Protein AF-A0A1X3ITG4-F1 (afdb_monomer_lite)

Structure (mmCIF, N/CA/C/O backbone):
data_AF-A0A1X3ITG4-F1
#
_entry.id   AF-A0A1X3ITG4-F1
#
loop_
_atom_site.group_PDB
_atom_site.id
_atom_site.type_symbol
_atom_site.label_atom_id
_atom_site.label_alt_id
_atom_site.label_comp_id
_atom_site.label_asym_id
_atom_site.label_entity_id
_atom_site.label_seq_id
_atom_site.pdbx_PDB_ins_code
_atom_site.Cartn_x
_atom_site.Cartn_y
_atom_site.Cartn_z
_atom_site.occupancy
_atom_site.B_iso_or_equiv
_atom_site.auth_seq_id
_atom_site.auth_comp_id
_atom_site.auth_asym_id
_atom_site.auth_atom_id
_atom_site.pdbx_PDB_model_num
ATOM 1 N N . MET A 1 1 ? -28.174 5.969 24.736 1.00 45.25 1 MET A N 1
ATOM 2 C CA . MET A 1 1 ? -26.874 5.408 24.277 1.00 45.25 1 MET A CA 1
ATOM 3 C C . MET A 1 1 ? -26.099 6.366 23.358 1.00 45.25 1 MET A C 1
ATOM 5 O O . MET A 1 1 ? -24.888 6.224 23.268 1.00 45.25 1 MET A O 1
ATOM 9 N N . VAL A 1 2 ? -26.760 7.344 22.716 1.00 41.22 2 VAL A N 1
ATOM 10 C CA . VAL A 1 2 ? -26.141 8.328 21.800 1.00 41.22 2 VAL A CA 1
ATOM 11 C C . VAL A 1 2 ? -25.331 9.414 22.539 1.00 41.22 2 VAL A C 1
ATOM 13 O O . VAL A 1 2 ? -24.254 9.774 22.076 1.00 41.22 2 VAL A O 1
ATOM 16 N N . ASP A 1 3 ? -25.751 9.839 23.736 1.00 41.50 3 ASP A N 1
ATOM 17 C CA . ASP A 1 3 ? -25.097 10.956 24.452 1.00 41.50 3 ASP A CA 1
ATOM 18 C C . ASP A 1 3 ? -23.749 10.608 25.103 1.00 41.50 3 ASP A C 1
ATOM 20 O O . ASP A 1 3 ? -22.884 11.465 25.289 1.00 41.50 3 ASP A O 1
ATOM 24 N N . HIS A 1 4 ? -23.513 9.334 25.427 1.00 44.25 4 HIS A N 1
ATOM 25 C CA . HIS A 1 4 ? -22.310 8.941 26.167 1.00 44.25 4 HIS A CA 1
ATOM 26 C C . HIS A 1 4 ? -21.025 8.935 25.327 1.00 44.25 4 HIS A C 1
ATOM 28 O O . HIS A 1 4 ? -19.934 8.984 25.898 1.00 44.25 4 HIS A O 1
ATOM 34 N N . PHE A 1 5 ? -21.134 8.864 23.997 1.00 47.09 5 PHE A N 1
A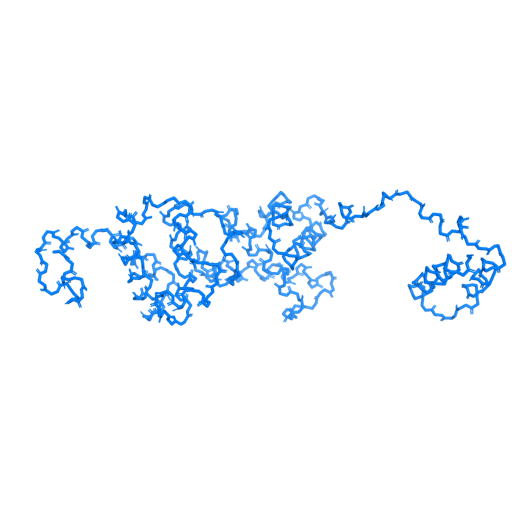TOM 35 C CA . PHE A 1 5 ? -19.969 8.929 23.111 1.00 47.09 5 PHE A CA 1
ATOM 36 C C . PHE A 1 5 ? -19.446 10.361 22.963 1.00 47.09 5 PHE A C 1
ATOM 38 O O . PHE A 1 5 ? -18.233 10.554 22.928 1.00 47.09 5 PHE A O 1
ATOM 45 N N . GLN A 1 6 ? -20.331 11.365 22.984 1.00 44.22 6 GLN A N 1
ATOM 46 C CA . GLN A 1 6 ? -19.915 12.772 22.971 1.00 44.22 6 GLN A CA 1
ATOM 47 C C . GLN A 1 6 ? -19.236 13.203 24.280 1.00 44.22 6 GLN A C 1
ATOM 49 O O . GLN A 1 6 ? -18.370 14.070 24.268 1.00 44.22 6 GLN A O 1
ATOM 54 N N . GLN A 1 7 ? -19.554 12.549 25.402 1.00 47.97 7 GLN A N 1
ATOM 55 C CA . GLN A 1 7 ? -18.947 12.827 26.712 1.00 47.97 7 GLN A CA 1
ATOM 56 C C . GLN A 1 7 ? -17.659 12.028 27.004 1.00 47.97 7 GLN A C 1
ATOM 58 O O . GLN A 1 7 ? -17.185 12.003 28.143 1.00 47.97 7 GLN A O 1
ATOM 63 N N . GLY A 1 8 ? -17.077 11.353 26.006 1.00 52.59 8 GLY A N 1
ATOM 64 C CA . GLY A 1 8 ? -15.780 10.682 26.157 1.00 52.59 8 GLY A CA 1
ATOM 65 C C . GLY A 1 8 ? -15.775 9.502 27.138 1.00 52.59 8 GLY A C 1
ATOM 66 O O . GLY A 1 8 ? -14.747 9.218 27.747 1.00 52.59 8 GLY A O 1
ATOM 67 N N . GLY A 1 9 ? -16.909 8.818 27.326 1.00 56.12 9 GLY A N 1
ATOM 68 C CA . GLY A 1 9 ? -16.957 7.553 28.069 1.00 56.12 9 GLY A CA 1
ATOM 69 C C . GLY A 1 9 ? -16.850 7.647 29.597 1.00 56.12 9 GLY A C 1
ATOM 70 O O . GLY A 1 9 ? -16.779 6.607 30.252 1.00 56.12 9 GLY A O 1
ATOM 71 N N . LYS A 1 10 ? -16.893 8.851 30.190 1.00 56.84 10 LYS A N 1
ATOM 72 C CA . LYS A 1 10 ? -16.763 9.044 31.652 1.00 56.84 10 LYS A CA 1
ATOM 73 C C . LYS A 1 10 ? -17.810 8.297 32.500 1.00 56.84 10 LYS A C 1
ATOM 75 O O . LYS A 1 10 ? -17.535 8.024 33.659 1.00 56.84 10 LYS A O 1
ATOM 80 N N . ASN A 1 11 ? -18.951 7.909 31.920 1.00 62.12 11 ASN A N 1
ATOM 81 C CA . ASN A 1 11 ? -20.076 7.277 32.631 1.00 62.12 11 ASN A CA 1
ATOM 82 C C . ASN A 1 11 ? -20.403 5.847 32.154 1.00 62.12 11 ASN A C 1
ATOM 84 O O . ASN A 1 11 ? -21.533 5.387 32.301 1.00 62.12 11 ASN A O 1
ATOM 88 N N . TRP A 1 12 ? -19.467 5.141 31.514 1.00 69.94 12 TRP A N 1
ATOM 89 C CA . TRP A 1 12 ? -19.727 3.767 31.063 1.00 69.94 12 TRP A CA 1
ATOM 90 C C . TRP A 1 12 ? -19.589 2.758 32.201 1.00 69.94 12 TRP A C 1
ATOM 92 O O . TRP A 1 12 ? -18.675 2.868 33.015 1.00 69.94 12 TRP A O 1
ATOM 102 N N . SER A 1 13 ? -20.456 1.740 32.222 1.00 76.94 13 SER A N 1
ATOM 103 C CA . SER A 1 13 ? -20.328 0.652 33.193 1.00 76.94 13 SER A CA 1
ATOM 104 C C . SER A 1 13 ? -19.007 -0.115 32.992 1.00 76.94 13 SER A C 1
ATOM 106 O O . SER A 1 13 ? -18.514 -0.201 31.857 1.00 76.94 13 SER A O 1
ATOM 108 N N . PRO A 1 14 ? -18.438 -0.715 34.055 1.00 76.62 14 PRO A N 1
ATOM 109 C CA . PRO A 1 14 ? -17.176 -1.455 33.970 1.00 76.62 14 PRO A CA 1
ATOM 110 C C . PRO A 1 14 ? -17.179 -2.560 32.903 1.00 76.62 14 PRO A C 1
ATOM 112 O O . PRO A 1 14 ? -16.188 -2.752 32.198 1.00 76.62 14 PRO A O 1
ATOM 115 N N . ASP A 1 15 ? -18.310 -3.242 32.707 1.00 77.56 15 ASP A N 1
ATOM 116 C CA . ASP A 1 15 ? -18.449 -4.284 31.684 1.00 77.56 15 ASP A CA 1
ATOM 117 C C . ASP A 1 15 ? -18.395 -3.735 30.257 1.00 77.56 15 ASP A C 1
ATOM 119 O O . ASP A 1 15 ? -17.772 -4.340 29.379 1.00 77.56 15 ASP A O 1
ATOM 123 N N . ILE A 1 16 ? -19.010 -2.574 30.013 1.00 77.69 16 ILE A N 1
ATOM 124 C CA . ILE A 1 16 ? -18.943 -1.898 28.712 1.00 77.69 16 ILE A CA 1
ATOM 125 C C . ILE A 1 16 ? -17.510 -1.421 28.461 1.00 77.69 16 ILE A C 1
ATOM 127 O O . ILE A 1 16 ? -16.980 -1.633 27.369 1.00 77.69 16 ILE A O 1
ATOM 131 N N . GLN A 1 17 ? -16.843 -0.859 29.473 1.00 75.00 17 GLN A N 1
ATOM 132 C CA . GLN A 1 17 ? -15.437 -0.460 29.374 1.00 75.00 17 GLN A CA 1
ATOM 133 C C . GLN A 1 17 ? -14.519 -1.654 29.085 1.00 75.00 17 GLN A C 1
ATOM 135 O O . GLN A 1 17 ? -13.644 -1.557 28.222 1.00 75.00 17 GLN A O 1
ATOM 140 N N . LYS A 1 18 ? -14.736 -2.802 29.737 1.00 78.94 18 LYS A N 1
ATOM 141 C CA . LYS A 1 18 ? -13.963 -4.033 29.513 1.00 78.94 18 LYS A CA 1
ATOM 142 C C . LYS A 1 18 ? -14.181 -4.596 28.107 1.00 78.94 18 LYS A C 1
ATOM 144 O O . LYS A 1 18 ? -13.214 -4.932 27.421 1.00 78.94 18 LYS A O 1
ATOM 149 N N . ARG A 1 19 ? -15.435 -4.664 27.643 1.00 81.31 19 ARG A N 1
ATOM 150 C CA . ARG A 1 19 ? -15.775 -5.126 26.284 1.00 81.31 19 ARG A CA 1
ATOM 151 C C . ARG A 1 19 ? -15.208 -4.200 25.211 1.00 81.31 19 ARG A C 1
ATOM 153 O O . ARG A 1 19 ? -14.612 -4.701 24.258 1.00 81.31 19 ARG A O 1
ATOM 160 N N . LEU A 1 20 ? -15.327 -2.881 25.389 1.00 79.50 20 LEU A N 1
ATOM 161 C CA . LEU A 1 20 ? -14.715 -1.905 24.486 1.00 79.50 20 LEU A CA 1
ATOM 162 C C . LEU A 1 20 ? -13.191 -2.054 24.486 1.00 79.50 20 LEU A C 1
ATOM 164 O O . LEU A 1 20 ? -12.578 -2.078 23.426 1.00 79.50 20 LEU A O 1
ATOM 168 N N . SER A 1 21 ? -12.571 -2.200 25.656 1.00 82.75 21 SER A N 1
ATOM 169 C CA . SER A 1 21 ? -11.117 -2.345 25.755 1.00 82.75 21 SER A CA 1
ATOM 170 C C . SER A 1 21 ? -10.618 -3.559 24.977 1.00 82.75 21 SER A C 1
ATOM 172 O O . SER A 1 21 ? -9.669 -3.428 24.212 1.00 82.75 21 SER A O 1
ATOM 174 N N . ARG A 1 22 ? -11.301 -4.708 25.085 1.00 86.38 22 ARG A N 1
ATOM 175 C CA . ARG A 1 22 ? -10.963 -5.912 24.310 1.00 86.38 22 ARG A CA 1
ATOM 176 C C . ARG A 1 22 ? -11.130 -5.709 22.800 1.00 86.38 22 ARG A C 1
ATOM 178 O O . ARG A 1 22 ? -10.326 -6.212 22.030 1.00 86.38 22 ARG A O 1
ATOM 185 N N . LEU A 1 23 ? -12.160 -4.973 22.387 1.00 89.31 23 LEU A N 1
ATOM 186 C CA . LEU A 1 23 ? -12.426 -4.631 20.986 1.00 89.31 23 LEU A CA 1
ATOM 187 C C . LEU A 1 23 ? -11.339 -3.706 20.401 1.00 89.31 23 LEU A C 1
ATOM 189 O O . LEU A 1 23 ? -10.923 -3.895 19.260 1.00 89.31 23 LEU A O 1
ATOM 193 N N . LEU A 1 24 ? -10.859 -2.731 21.176 1.00 93.25 24 LEU A N 1
ATOM 194 C CA . LEU A 1 24 ? -9.871 -1.746 20.719 1.00 93.25 24 LEU A CA 1
ATOM 195 C C . LEU A 1 24 ? -8.417 -2.198 20.878 1.00 93.25 24 LEU A C 1
ATOM 197 O O . LEU A 1 24 ? -7.538 -1.596 20.264 1.00 93.25 24 LEU A O 1
ATOM 201 N N . LEU A 1 25 ? -8.149 -3.223 21.690 1.00 94.69 25 LEU A N 1
ATOM 202 C CA . LEU A 1 25 ? -6.791 -3.693 21.966 1.00 94.69 25 LEU A CA 1
ATOM 203 C C . LEU A 1 25 ? -6.006 -4.040 20.685 1.00 94.69 25 LEU A C 1
ATOM 205 O O . LEU A 1 25 ? -4.918 -3.492 20.530 1.00 94.69 25 LEU A O 1
ATOM 209 N N . PRO A 1 26 ? -6.552 -4.792 19.703 1.00 96.69 26 PRO A N 1
ATOM 210 C CA . PRO A 1 26 ? -5.807 -5.087 18.477 1.00 96.69 26 PRO A CA 1
ATOM 211 C C . PRO A 1 26 ? -5.440 -3.831 17.675 1.00 96.69 26 PRO A C 1
ATOM 213 O O . PRO A 1 26 ? -4.340 -3.748 17.130 1.00 96.69 26 PRO A O 1
ATOM 216 N N . LEU A 1 27 ? -6.315 -2.816 17.643 1.00 97.00 27 LEU A N 1
ATOM 217 C CA . LEU A 1 27 ? -6.019 -1.538 16.984 1.00 97.00 27 LEU A CA 1
ATOM 218 C C . LEU A 1 27 ? -4.853 -0.825 17.679 1.00 97.00 27 LEU A C 1
ATOM 220 O O . LEU A 1 27 ? -3.925 -0.356 17.022 1.00 97.00 27 LEU A O 1
ATOM 224 N N . ARG A 1 28 ? -4.893 -0.766 19.015 1.00 97.00 28 ARG A N 1
ATOM 225 C CA . ARG A 1 28 ? -3.876 -0.109 19.848 1.00 97.00 28 ARG A CA 1
ATOM 226 C C . ARG A 1 28 ? -2.517 -0.786 19.731 1.00 97.00 28 ARG A C 1
ATOM 228 O O . ARG A 1 28 ? -1.518 -0.095 19.527 1.00 97.00 28 ARG A O 1
ATOM 235 N N . ASP A 1 29 ? -2.483 -2.109 19.828 1.00 97.38 29 ASP A N 1
ATOM 236 C CA . ASP A 1 29 ? -1.251 -2.895 19.741 1.00 97.38 29 ASP A CA 1
ATOM 237 C C . ASP A 1 29 ? -0.619 -2.751 18.356 1.00 97.38 29 ASP A C 1
ATOM 239 O O . ASP A 1 29 ? 0.580 -2.492 18.235 1.00 97.38 29 ASP A O 1
ATOM 243 N N . THR A 1 30 ? -1.438 -2.804 17.303 1.00 97.62 30 THR A N 1
ATOM 244 C CA . THR A 1 30 ? -0.961 -2.633 15.926 1.00 97.62 30 THR A CA 1
ATOM 245 C C . THR A 1 30 ? -0.420 -1.222 15.699 1.00 97.62 30 THR A C 1
ATOM 247 O O . THR A 1 30 ? 0.686 -1.071 15.190 1.00 97.62 30 THR A O 1
ATOM 250 N N . LEU A 1 31 ? -1.126 -0.173 16.136 1.00 97.12 31 LEU A N 1
ATOM 251 C CA . LEU A 1 31 ? -0.634 1.211 16.048 1.00 97.12 31 LEU A CA 1
ATOM 252 C C . LEU A 1 31 ? 0.674 1.425 16.822 1.00 97.12 31 LEU A C 1
ATOM 254 O O . LEU A 1 31 ? 1.541 2.174 16.367 1.00 97.12 31 LEU A O 1
ATOM 258 N N . THR A 1 32 ? 0.831 0.748 17.959 1.00 97.19 32 THR A N 1
ATOM 259 C CA . THR A 1 32 ? 2.052 0.797 18.775 1.00 97.19 32 THR A CA 1
ATOM 260 C C . THR A 1 32 ? 3.212 0.118 18.051 1.00 97.19 32 THR A C 1
ATOM 262 O O . THR A 1 32 ? 4.287 0.706 17.939 1.00 97.19 32 THR A O 1
ATOM 265 N N . LYS A 1 33 ? 2.981 -1.068 17.471 1.00 96.25 33 LYS A N 1
ATOM 266 C CA . LYS A 1 33 ? 3.964 -1.793 16.651 1.00 96.25 33 LYS A CA 1
ATOM 267 C C . LYS A 1 33 ? 4.390 -1.004 15.408 1.00 96.25 33 LYS A C 1
ATOM 269 O O . LYS A 1 33 ? 5.549 -1.054 15.017 1.00 96.25 33 LYS A O 1
ATOM 274 N N . MET A 1 34 ? 3.476 -0.238 14.812 1.00 96.19 34 MET A N 1
ATOM 275 C CA . MET A 1 34 ? 3.770 0.660 13.686 1.00 96.19 34 MET A CA 1
ATOM 276 C C . MET A 1 34 ? 4.468 1.967 14.106 1.00 96.19 34 MET A C 1
ATOM 278 O O . MET A 1 34 ? 4.722 2.817 13.250 1.00 96.19 34 MET A O 1
ATOM 282 N N . HIS A 1 35 ? 4.743 2.162 15.402 1.00 94.81 35 HIS A N 1
ATOM 283 C CA . HIS A 1 35 ? 5.305 3.390 15.973 1.00 94.81 35 HIS A CA 1
ATOM 284 C C . HIS A 1 35 ? 4.506 4.651 15.598 1.00 94.81 35 HIS A C 1
ATOM 286 O O . HIS A 1 35 ? 5.069 5.695 15.255 1.00 94.81 35 HIS A O 1
ATOM 292 N N . ALA A 1 36 ? 3.171 4.561 15.641 1.00 94.50 36 ALA A N 1
ATOM 293 C CA . ALA A 1 36 ? 2.307 5.686 15.316 1.00 94.50 36 ALA A CA 1
ATOM 294 C C . ALA A 1 36 ? 2.505 6.857 16.290 1.00 94.50 36 ALA A C 1
ATOM 296 O O . ALA A 1 36 ? 2.462 6.695 17.509 1.00 94.50 36 ALA A O 1
ATOM 297 N N . ALA A 1 37 ? 2.670 8.068 15.749 1.00 93.19 37 ALA A N 1
ATOM 298 C CA . ALA A 1 37 ? 2.687 9.281 16.560 1.00 93.19 37 ALA A CA 1
ATOM 299 C C . ALA A 1 37 ? 1.331 9.493 17.259 1.00 93.19 37 ALA A C 1
ATOM 301 O O . ALA A 1 37 ? 0.288 9.071 16.760 1.00 93.19 37 ALA A O 1
ATOM 302 N N . LYS A 1 38 ? 1.330 10.212 18.388 1.00 91.50 38 LYS A N 1
ATOM 303 C CA . LYS A 1 38 ? 0.142 10.378 19.248 1.00 91.50 38 LYS A CA 1
ATOM 304 C C . LYS A 1 38 ? -1.100 10.887 18.503 1.00 91.50 38 LYS A C 1
ATOM 306 O O . LYS A 1 38 ? -2.193 10.380 18.733 1.00 91.50 38 LYS A O 1
ATOM 311 N N . ALA A 1 39 ? -0.938 11.869 17.613 1.00 91.44 39 ALA A N 1
ATOM 312 C CA . ALA A 1 39 ? -2.050 12.424 16.838 1.00 91.44 39 ALA A CA 1
ATOM 313 C C . ALA A 1 39 ? -2.699 11.378 15.900 1.00 91.44 39 ALA A C 1
ATOM 315 O O . ALA A 1 39 ? -3.864 11.054 16.125 1.00 91.44 39 ALA A O 1
ATOM 316 N N . PRO A 1 40 ? -1.987 10.774 14.923 1.00 92.50 40 PRO A N 1
ATOM 317 C CA . PRO A 1 40 ? -2.580 9.749 14.063 1.00 92.50 40 PRO A CA 1
ATOM 318 C C . PRO A 1 40 ? -2.991 8.476 14.817 1.00 92.50 40 PRO A C 1
ATOM 320 O O . PRO A 1 40 ? -3.942 7.827 14.394 1.00 92.50 40 PRO A O 1
ATOM 323 N N . TYR A 1 41 ? -2.338 8.131 15.934 1.00 93.81 41 TYR A N 1
ATOM 324 C CA . TYR A 1 41 ? -2.765 7.034 16.812 1.00 93.81 41 TYR A CA 1
ATOM 325 C C . TYR A 1 41 ? -4.191 7.261 17.327 1.00 93.81 41 TYR A C 1
ATOM 327 O O . TYR A 1 41 ? -5.070 6.420 17.141 1.00 93.81 41 TYR A O 1
ATOM 335 N N . ASN A 1 42 ? -4.431 8.421 17.947 1.00 91.69 42 ASN A N 1
ATOM 336 C CA . ASN A 1 42 ? -5.731 8.744 18.528 1.00 91.69 42 ASN A CA 1
ATOM 337 C C . ASN A 1 42 ? -6.802 8.908 17.447 1.00 91.69 42 ASN A C 1
ATOM 339 O O . ASN A 1 42 ? -7.899 8.376 17.609 1.00 91.69 42 ASN A O 1
ATOM 343 N N . SER A 1 43 ? -6.478 9.591 16.343 1.00 92.69 43 SER A N 1
ATOM 344 C CA . SER A 1 43 ? -7.405 9.764 15.221 1.00 92.69 43 SER A CA 1
ATOM 345 C C . SER A 1 43 ? -7.793 8.426 14.594 1.00 92.69 43 SER A C 1
ATOM 347 O O . SER A 1 43 ? -8.975 8.178 14.433 1.00 92.69 43 SER A O 1
ATOM 349 N N . SER A 1 44 ? -6.854 7.502 14.357 1.00 94.75 44 SER A N 1
ATOM 350 C CA . SER A 1 44 ? -7.187 6.209 13.728 1.00 94.75 44 SER A CA 1
ATOM 351 C C . SER A 1 44 ? -8.180 5.395 14.564 1.00 94.75 44 SER A C 1
ATOM 353 O O . SER A 1 44 ? -9.105 4.794 14.025 1.00 94.75 44 SER A O 1
ATOM 355 N N . ILE A 1 45 ? -8.007 5.381 15.893 1.00 94.00 45 ILE A N 1
ATOM 356 C CA . ILE A 1 45 ? -8.944 4.703 16.802 1.00 94.00 45 ILE A CA 1
ATOM 357 C C . ILE A 1 45 ? -10.295 5.416 16.794 1.00 94.00 45 ILE A C 1
ATOM 359 O O . ILE A 1 45 ? -11.330 4.758 16.725 1.00 94.00 45 ILE A O 1
ATOM 363 N N . HIS A 1 46 ? -10.284 6.745 16.882 1.00 92.38 46 HIS A N 1
ATOM 364 C CA . HIS A 1 46 ? -11.496 7.552 16.876 1.00 92.38 46 HIS A CA 1
ATOM 365 C C . HIS A 1 46 ? -12.313 7.334 15.597 1.00 92.38 46 HIS A C 1
ATOM 367 O O . HIS A 1 46 ? -13.485 6.975 15.692 1.00 92.38 46 HIS A O 1
ATOM 373 N N . ASP A 1 47 ? -11.679 7.456 14.432 1.00 94.25 47 ASP A N 1
ATOM 374 C CA . ASP A 1 47 ? -12.304 7.343 13.113 1.00 94.25 47 ASP A CA 1
ATOM 375 C C . ASP A 1 47 ? -12.925 5.947 12.927 1.00 94.25 47 ASP A C 1
ATOM 377 O O . ASP A 1 47 ? -14.093 5.827 12.558 1.00 94.25 47 ASP A O 1
ATOM 381 N N . ILE A 1 48 ? -12.205 4.876 13.292 1.00 95.38 48 ILE A N 1
ATOM 382 C CA . ILE A 1 48 ? -12.735 3.503 13.227 1.00 95.38 48 ILE A CA 1
ATOM 383 C C . ILE A 1 48 ? -13.927 3.315 14.176 1.00 95.38 48 ILE A C 1
ATOM 385 O O . ILE A 1 48 ? -14.925 2.704 13.798 1.00 95.38 48 ILE A O 1
ATOM 389 N N . VAL A 1 49 ? -13.861 3.835 15.405 1.00 93.62 49 VAL A N 1
ATOM 390 C CA . VAL A 1 49 ? -14.956 3.708 16.384 1.00 93.62 49 VAL A CA 1
ATOM 391 C C . VAL A 1 49 ? -16.202 4.477 15.945 1.00 93.62 49 VAL A C 1
ATOM 393 O O . VAL A 1 49 ? -17.315 3.965 16.089 1.00 93.62 49 VAL A O 1
ATOM 396 N N . LEU A 1 50 ? -16.028 5.675 15.382 1.00 93.19 50 LEU A N 1
ATOM 397 C CA . LEU A 1 50 ? -17.124 6.441 14.793 1.00 93.19 50 LEU A CA 1
ATOM 398 C C . LEU A 1 50 ? -17.805 5.651 13.671 1.00 93.19 50 LEU A C 1
ATOM 400 O O . LEU A 1 50 ? -19.032 5.530 13.639 1.00 93.19 50 LEU A O 1
ATOM 404 N N . GLU A 1 51 ? -17.018 5.049 12.785 1.00 95.94 51 GLU A N 1
ATOM 405 C CA . GLU A 1 51 ? -17.542 4.261 11.671 1.00 95.94 51 GLU A CA 1
ATOM 406 C C . GLU A 1 51 ? -18.200 2.959 12.132 1.00 95.94 51 GLU A C 1
ATOM 408 O O . GLU A 1 51 ? -19.228 2.566 11.585 1.00 95.94 51 GLU A O 1
ATOM 413 N N . MET A 1 52 ? -17.720 2.338 13.212 1.00 95.12 52 MET A N 1
ATOM 414 C CA . MET A 1 52 ? -18.394 1.183 13.813 1.00 95.12 52 MET A CA 1
ATOM 415 C C . MET A 1 52 ? -19.802 1.536 14.290 1.00 95.12 52 MET A C 1
ATOM 417 O O . MET A 1 52 ? -20.737 0.746 14.134 1.00 95.12 52 MET A O 1
ATOM 421 N N . GLN A 1 53 ? -19.968 2.732 14.858 1.00 92.56 53 GLN A N 1
ATOM 422 C CA . GLN A 1 53 ? -21.275 3.227 15.270 1.00 92.56 53 GLN A CA 1
ATOM 423 C C . GLN A 1 53 ? -22.175 3.514 14.064 1.00 92.56 53 GLN A C 1
ATOM 425 O O . GLN A 1 53 ? -23.368 3.212 14.130 1.00 92.56 53 GLN A O 1
ATOM 430 N N . ARG A 1 54 ? -21.629 4.073 12.978 1.00 95.56 54 ARG A N 1
ATOM 431 C CA . ARG A 1 54 ? -22.390 4.380 11.759 1.00 95.56 54 ARG A CA 1
ATOM 432 C C . ARG A 1 54 ? -22.824 3.113 11.014 1.00 95.56 54 ARG A C 1
ATOM 434 O O . ARG A 1 54 ? -23.998 2.979 10.689 1.00 95.56 54 ARG A O 1
ATOM 441 N N . ILE A 1 55 ? -21.897 2.181 10.793 1.00 96.25 55 ILE A N 1
ATOM 442 C CA . ILE A 1 55 ? -22.102 0.929 10.042 1.00 96.25 55 ILE A CA 1
ATOM 443 C C . ILE A 1 55 ? -22.833 -0.125 10.892 1.00 96.25 55 ILE A C 1
ATOM 445 O O . ILE A 1 55 ? -23.413 -1.067 10.360 1.00 96.25 55 ILE A O 1
ATOM 449 N N . ARG A 1 56 ? -22.844 0.033 12.225 1.00 94.94 56 ARG A N 1
ATOM 450 C CA . ARG A 1 56 ? -23.418 -0.929 13.188 1.00 94.94 56 ARG A CA 1
ATOM 451 C C . ARG A 1 56 ? -22.752 -2.307 13.135 1.00 94.94 56 ARG A C 1
ATOM 453 O O . ARG A 1 56 ? -23.374 -3.320 13.442 1.00 94.94 56 ARG A O 1
ATOM 460 N N . LYS A 1 57 ? -21.462 -2.335 12.799 1.00 95.31 57 LYS A N 1
ATOM 461 C CA . LYS A 1 57 ? -20.617 -3.535 12.767 1.00 95.31 57 LYS A CA 1
ATOM 462 C C . LYS A 1 57 ? -19.273 -3.244 13.415 1.00 95.31 57 LYS A C 1
ATOM 464 O O . LYS A 1 57 ? -18.766 -2.128 13.327 1.00 95.31 57 LYS A O 1
ATOM 469 N N . THR A 1 58 ? -18.676 -4.256 14.031 1.00 94.75 58 THR A N 1
ATOM 470 C CA . THR A 1 58 ? -17.272 -4.215 14.455 1.00 94.75 58 THR A CA 1
ATOM 471 C C . THR A 1 5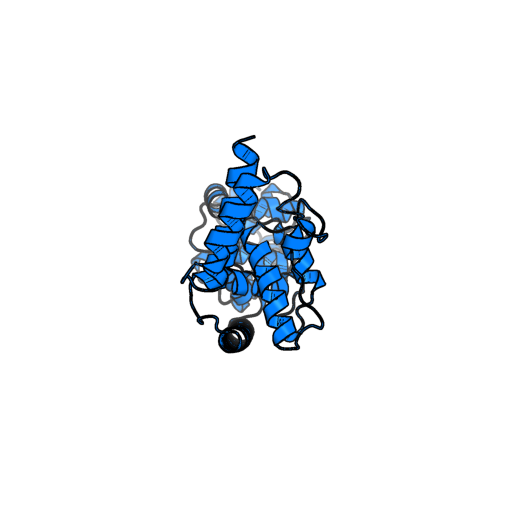8 ? -16.349 -4.159 13.244 1.00 94.75 58 THR A C 1
ATOM 473 O O . THR A 1 58 ? -16.654 -4.776 12.228 1.00 94.75 58 THR A O 1
ATOM 476 N N . TYR A 1 59 ? -15.215 -3.462 13.357 1.00 96.06 59 TYR A N 1
ATOM 477 C CA . TYR A 1 59 ? -14.319 -3.212 12.219 1.00 96.06 59 TYR A CA 1
ATOM 478 C C . TYR A 1 59 ? -13.821 -4.490 11.523 1.00 96.06 59 TYR A C 1
ATOM 480 O O . TYR A 1 59 ? -13.704 -4.524 10.305 1.00 96.06 59 TYR A O 1
ATOM 488 N N . TRP A 1 60 ? -13.604 -5.580 12.265 1.00 95.62 60 TRP A N 1
ATOM 489 C CA . TRP A 1 60 ? -13.202 -6.874 11.692 1.00 95.62 60 TRP A CA 1
ATOM 490 C C . TRP A 1 60 ? -14.313 -7.586 10.906 1.00 95.62 60 TRP A C 1
ATOM 492 O O . TRP A 1 60 ? -14.048 -8.587 10.254 1.00 95.62 60 TRP A O 1
ATOM 502 N N . ALA A 1 61 ? -15.559 -7.117 11.001 1.00 96.69 61 ALA A N 1
ATOM 503 C CA . ALA A 1 61 ? -16.701 -7.662 10.269 1.00 96.69 61 ALA A CA 1
ATOM 504 C C . ALA A 1 61 ? -17.081 -6.801 9.053 1.00 96.69 61 ALA A C 1
ATOM 506 O O . ALA A 1 61 ? -18.090 -7.077 8.402 1.00 96.69 61 ALA A O 1
ATOM 507 N N . TRP A 1 62 ? -16.325 -5.737 8.771 1.00 98.19 62 TRP A N 1
ATOM 508 C CA . TRP A 1 62 ? -16.543 -4.919 7.586 1.00 98.19 62 TRP A CA 1
ATOM 509 C C . TRP A 1 62 ? -16.076 -5.653 6.333 1.00 98.19 62 TRP A C 1
ATOM 511 O O . TRP A 1 62 ? -15.008 -6.262 6.297 1.00 98.19 62 TRP A O 1
ATOM 521 N N . THR A 1 63 ? -16.893 -5.565 5.295 1.00 97.94 63 THR A N 1
ATOM 522 C CA . THR A 1 63 ? -16.569 -6.010 3.941 1.00 97.94 63 THR A CA 1
ATOM 523 C C . THR A 1 63 ? -15.480 -5.134 3.319 1.00 97.94 63 THR A C 1
ATOM 525 O O . THR A 1 63 ? -15.188 -4.037 3.797 1.00 97.94 63 THR A O 1
ATOM 528 N N . GLN A 1 64 ? -14.902 -5.588 2.204 1.00 97.38 64 GLN A N 1
ATOM 529 C CA . GLN A 1 64 ? -13.931 -4.789 1.449 1.00 97.38 64 GLN A CA 1
ATOM 530 C C . GLN A 1 64 ? -14.532 -3.442 0.992 1.00 97.38 64 GLN A C 1
ATOM 532 O O . GLN A 1 64 ? -13.845 -2.429 1.039 1.00 97.38 64 GLN A O 1
ATOM 537 N N . GLU A 1 65 ? -15.815 -3.408 0.606 1.00 97.75 65 GLU A N 1
ATOM 538 C CA . GLU A 1 65 ? -16.509 -2.170 0.204 1.00 97.75 65 GLU A CA 1
ATOM 539 C C . GLU A 1 65 ? -16.730 -1.212 1.379 1.00 97.75 65 GLU A C 1
ATOM 541 O O . GLU A 1 65 ? -16.529 -0.007 1.253 1.00 97.75 65 GLU A O 1
ATOM 546 N N . GLU A 1 66 ? -17.094 -1.740 2.549 1.00 98.25 66 GLU A N 1
ATOM 547 C CA . GLU A 1 66 ? -17.222 -0.928 3.764 1.00 98.25 66 GLU A CA 1
ATOM 548 C C . GLU A 1 66 ? -15.866 -0.338 4.174 1.00 98.25 66 GLU A C 1
ATOM 550 O O . GLU A 1 66 ? -15.790 0.834 4.540 1.00 98.25 66 GLU A O 1
ATOM 555 N N . TRP A 1 67 ? -14.777 -1.102 4.040 1.00 98.06 67 TRP A N 1
ATOM 556 C CA . TRP A 1 67 ? -13.427 -0.573 4.233 1.00 98.06 67 TRP A CA 1
ATOM 557 C C . TRP A 1 67 ? -13.069 0.520 3.224 1.00 98.06 67 TRP A C 1
ATOM 559 O O . TRP A 1 67 ? -12.499 1.533 3.628 1.00 98.06 67 TRP A O 1
ATOM 569 N N . LEU A 1 68 ? -13.417 0.359 1.944 1.00 97.25 68 LEU A N 1
ATOM 570 C CA . LEU A 1 68 ? -13.185 1.384 0.921 1.00 97.25 68 LEU A CA 1
ATOM 571 C C . LEU A 1 68 ? -13.937 2.686 1.227 1.00 97.25 68 LEU A C 1
ATOM 573 O O . LEU A 1 68 ? -13.335 3.759 1.149 1.00 97.25 68 LEU A O 1
ATOM 577 N N . ASP A 1 69 ? -15.205 2.604 1.645 1.00 96.94 69 ASP A N 1
ATOM 578 C CA . ASP A 1 69 ? -15.980 3.777 2.076 1.00 96.94 69 ASP A CA 1
ATOM 579 C C . ASP A 1 69 ? -15.305 4.496 3.255 1.00 96.94 69 ASP A C 1
ATOM 581 O O . 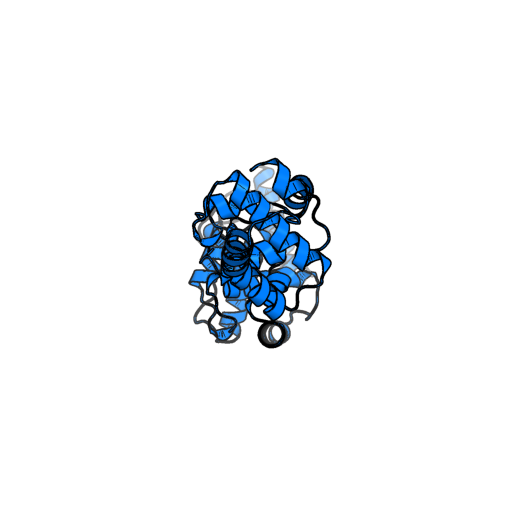ASP A 1 69 ? -15.126 5.717 3.233 1.00 96.94 69 ASP A O 1
ATOM 585 N N . VAL A 1 70 ? -14.869 3.745 4.271 1.00 96.62 70 VAL A N 1
ATOM 586 C CA . VAL A 1 70 ? -14.197 4.312 5.451 1.00 96.62 70 VAL A CA 1
ATOM 587 C C . VAL A 1 70 ? -12.850 4.947 5.090 1.00 96.62 70 VAL A C 1
ATOM 589 O O . VAL A 1 70 ? -12.541 6.048 5.544 1.00 96.62 70 VAL A O 1
ATOM 592 N N . ILE A 1 71 ? -12.047 4.289 4.252 1.00 96.06 71 ILE A N 1
ATOM 593 C CA . ILE A 1 71 ? -10.718 4.765 3.835 1.00 96.06 71 ILE A CA 1
ATOM 594 C C . ILE A 1 71 ? -10.810 6.001 2.924 1.00 96.06 71 ILE A C 1
ATOM 596 O O . ILE A 1 71 ? -9.869 6.808 2.892 1.00 96.06 71 ILE A O 1
ATOM 600 N N . CYS A 1 72 ? -11.938 6.176 2.225 1.00 94.94 72 CYS A N 1
ATOM 601 C CA . CYS A 1 72 ? -12.164 7.192 1.194 1.00 94.94 72 CYS A CA 1
ATOM 602 C C . CYS A 1 72 ? -11.182 7.074 0.008 1.00 94.94 72 CYS A C 1
ATOM 604 O O . CYS A 1 72 ? -10.152 6.399 0.080 1.00 94.94 72 CYS A O 1
ATOM 606 N N . ASN A 1 73 ? -11.439 7.786 -1.092 1.00 90.56 73 ASN A N 1
ATOM 607 C CA . ASN A 1 73 ? -10.611 7.695 -2.301 1.00 90.56 73 ASN A CA 1
ATOM 608 C C . ASN A 1 73 ? -9.400 8.654 -2.279 1.00 90.56 73 ASN A C 1
ATOM 610 O O . ASN A 1 73 ? -8.466 8.543 -3.076 1.00 90.56 73 ASN A O 1
ATOM 614 N N . SER A 1 74 ? -9.382 9.617 -1.352 1.00 90.56 74 SER A N 1
ATOM 615 C CA . SER A 1 74 ? -8.285 10.578 -1.210 1.00 90.56 74 SER A CA 1
ATOM 616 C C . SER A 1 74 ? -8.082 11.057 0.228 1.00 90.56 74 SER A C 1
ATOM 618 O O . SER A 1 74 ? -8.984 11.012 1.062 1.00 90.56 74 SER A O 1
ATOM 620 N N . GLU A 1 75 ? -6.893 11.601 0.505 1.00 90.25 75 GLU A N 1
ATOM 621 C CA . GLU A 1 75 ? -6.597 12.267 1.783 1.00 90.25 75 GLU A CA 1
ATOM 622 C C . GLU A 1 7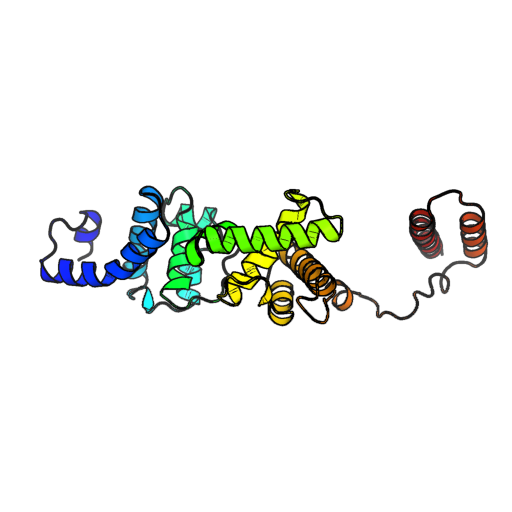5 ? -7.537 13.456 2.048 1.00 90.25 75 GLU A C 1
ATOM 624 O O . GLU A 1 75 ? -7.926 13.706 3.185 1.00 90.25 75 GLU A O 1
ATOM 629 N N . GLY A 1 76 ? -7.925 14.187 0.997 1.00 91.50 76 GLY A N 1
ATOM 630 C CA . GLY A 1 76 ? -8.816 15.341 1.111 1.00 91.50 76 GLY A CA 1
ATOM 631 C C . GLY A 1 76 ? -10.252 14.957 1.474 1.00 91.50 76 GLY A C 1
ATOM 632 O O . GLY A 1 76 ? -10.891 15.654 2.258 1.00 91.50 76 GLY A O 1
ATOM 633 N N . GLU A 1 77 ? -10.768 13.853 0.931 1.00 92.38 77 GLU A N 1
ATOM 634 C CA . GLU A 1 77 ? -12.065 13.288 1.335 1.00 92.38 77 GLU A CA 1
ATOM 635 C C . GLU A 1 77 ? -12.029 12.771 2.766 1.00 92.38 77 GLU A C 1
ATOM 637 O O . GLU A 1 77 ? -12.884 13.140 3.570 1.00 92.38 77 GLU A O 1
ATOM 642 N N . PHE A 1 78 ? -10.995 12.002 3.104 1.00 94.00 78 PHE A N 1
ATOM 643 C CA . PHE A 1 78 ? -10.814 11.468 4.448 1.00 94.00 78 PHE A CA 1
ATOM 644 C C . PHE A 1 78 ? -10.751 12.592 5.493 1.00 94.00 78 PHE A C 1
ATOM 646 O O . PHE A 1 78 ? -11.456 12.561 6.501 1.00 94.00 78 PHE A O 1
ATOM 653 N N . ARG A 1 79 ? -9.981 13.656 5.221 1.00 91.94 79 ARG A N 1
ATOM 654 C CA . ARG A 1 79 ? -9.910 14.834 6.096 1.00 91.94 79 ARG A CA 1
ATOM 655 C C . ARG A 1 79 ? -11.250 15.552 6.223 1.00 91.94 79 ARG A C 1
ATOM 657 O O . ARG A 1 79 ? -11.579 15.990 7.317 1.00 91.94 79 ARG A O 1
ATOM 664 N N . ARG A 1 80 ? -12.020 15.687 5.139 1.00 92.38 80 ARG A N 1
ATOM 665 C CA . ARG A 1 80 ? -13.358 16.302 5.199 1.00 92.38 80 ARG A CA 1
ATOM 666 C C . ARG A 1 80 ? -14.328 15.487 6.053 1.00 92.38 80 ARG A C 1
ATOM 668 O O . ARG A 1 80 ? -15.131 16.085 6.756 1.00 92.38 80 ARG A O 1
ATOM 675 N N . ARG A 1 81 ? -14.241 14.154 6.006 1.00 92.81 81 ARG A N 1
ATOM 676 C CA . ARG A 1 81 ? -15.110 13.248 6.772 1.00 92.81 81 ARG A CA 1
ATOM 677 C C . ARG A 1 81 ? -14.771 13.227 8.262 1.00 92.81 81 ARG A C 1
ATOM 679 O O . ARG A 1 81 ? -15.675 13.306 9.083 1.00 92.81 81 ARG A O 1
ATOM 686 N N . PHE A 1 82 ? -13.486 13.147 8.602 1.00 90.94 82 PHE A N 1
ATOM 687 C CA . PHE A 1 82 ? -13.047 12.891 9.981 1.00 90.94 82 PHE A CA 1
ATOM 688 C C . PHE A 1 82 ? -12.398 14.092 10.680 1.00 90.94 82 PHE A C 1
ATOM 690 O O . PHE A 1 82 ? -12.086 14.030 11.865 1.00 90.94 82 PHE A O 1
ATOM 697 N N . GLY A 1 83 ? -12.119 15.186 9.964 1.00 84.38 83 GLY A N 1
ATOM 698 C CA . GLY A 1 83 ? -11.312 16.294 10.492 1.00 84.38 83 GLY A CA 1
ATOM 699 C C . GLY A 1 83 ? -9.863 15.894 10.804 1.00 84.38 83 GLY A C 1
ATOM 700 O O . GLY A 1 83 ? -9.139 16.633 11.472 1.00 84.38 83 GLY A O 1
ATOM 701 N N . ALA A 1 84 ? -9.434 14.714 10.345 1.00 73.12 84 ALA A N 1
ATOM 702 C CA . ALA A 1 84 ? -8.171 14.110 10.728 1.00 73.12 84 ALA A CA 1
ATOM 703 C C . ALA A 1 84 ? -6.962 14.914 10.222 1.00 73.12 84 ALA A C 1
ATOM 705 O O . ALA A 1 84 ? -6.930 15.437 9.102 1.00 73.12 84 ALA A O 1
ATOM 706 N N . SER A 1 85 ? -5.926 14.974 11.058 1.00 66.19 85 SER A N 1
ATOM 707 C CA . SER A 1 85 ? -4.661 15.639 10.749 1.00 66.19 85 SER A CA 1
ATOM 708 C C . SER A 1 85 ? -3.552 14.630 10.430 1.00 66.19 85 SER A C 1
ATOM 710 O O . SER A 1 85 ? -3.600 13.457 10.806 1.00 66.19 85 SER A O 1
ATOM 712 N N . GLY A 1 86 ? -2.520 15.095 9.722 1.00 71.75 86 GLY A N 1
ATOM 713 C CA . GLY A 1 86 ? -1.319 14.305 9.453 1.00 71.75 86 GLY A CA 1
ATOM 714 C C . GLY A 1 86 ? -1.536 13.170 8.450 1.00 71.75 86 GLY A C 1
ATOM 715 O O . GLY A 1 86 ? -2.053 13.391 7.363 1.00 71.75 86 GLY A O 1
ATOM 716 N N . ASN A 1 87 ? -1.057 11.973 8.794 1.00 87.06 87 ASN A N 1
ATOM 717 C CA . ASN A 1 87 ? -1.085 10.766 7.962 1.00 87.06 87 ASN A CA 1
ATOM 718 C C . ASN A 1 87 ? -2.037 9.691 8.525 1.00 87.06 87 ASN A C 1
ATOM 720 O O . ASN A 1 87 ? -1.769 8.502 8.352 1.00 87.06 87 ASN A O 1
ATOM 724 N N . CYS A 1 88 ? -3.115 10.101 9.209 1.00 92.69 88 CYS A N 1
ATOM 725 C CA . CYS A 1 88 ? -4.095 9.203 9.836 1.00 92.69 88 CYS A CA 1
ATOM 726 C C . CYS A 1 88 ? -4.631 8.151 8.853 1.00 92.69 88 CYS A C 1
ATOM 728 O O . CYS A 1 88 ? -4.559 6.955 9.125 1.00 92.69 88 CYS A O 1
ATOM 730 N N . ARG A 1 89 ? -5.039 8.578 7.652 1.00 95.38 89 ARG A N 1
ATOM 731 C CA . ARG A 1 89 ? -5.577 7.690 6.614 1.00 95.38 89 ARG A CA 1
ATOM 732 C C . ARG A 1 89 ? -4.659 6.506 6.297 1.00 95.38 89 ARG A C 1
ATOM 734 O O . ARG A 1 89 ? -5.121 5.386 6.126 1.00 95.38 89 ARG A O 1
ATOM 741 N N . GLN A 1 90 ? -3.344 6.730 6.265 1.00 95.75 90 GLN A N 1
ATOM 742 C CA . GLN A 1 90 ? -2.357 5.669 6.025 1.00 95.75 90 GLN A CA 1
ATOM 743 C C . GLN A 1 90 ? -2.350 4.608 7.130 1.00 95.75 90 GLN A C 1
ATOM 745 O O . GLN A 1 90 ? -2.099 3.441 6.848 1.00 95.75 90 GLN A O 1
ATOM 750 N N . TYR A 1 91 ? -2.597 5.002 8.381 1.00 97.25 91 TYR A N 1
ATOM 751 C CA . TYR A 1 91 ? -2.721 4.058 9.488 1.00 97.25 91 TYR A CA 1
ATOM 752 C C . TYR A 1 91 ? -4.048 3.305 9.442 1.00 97.25 91 TYR A C 1
ATOM 754 O O . TYR A 1 91 ? -4.048 2.109 9.704 1.00 97.25 91 TYR A O 1
ATOM 762 N N . VAL A 1 92 ? -5.146 3.949 9.034 1.00 97.50 92 VAL A N 1
ATOM 763 C CA . VAL A 1 92 ? -6.429 3.258 8.817 1.00 97.50 92 VAL A CA 1
ATOM 764 C C . VAL A 1 92 ? -6.306 2.202 7.712 1.00 97.50 92 VAL A C 1
ATOM 766 O O . VAL A 1 92 ? -6.710 1.062 7.927 1.00 97.50 92 VAL A O 1
ATOM 769 N N . ILE A 1 93 ? -5.653 2.524 6.587 1.00 98.12 93 ILE A N 1
ATOM 770 C CA . ILE A 1 93 ? -5.347 1.543 5.527 1.00 98.12 93 ILE A CA 1
ATOM 771 C C . ILE A 1 93 ? -4.499 0.388 6.083 1.00 98.12 93 ILE A C 1
ATOM 773 O O . ILE A 1 93 ? -4.809 -0.778 5.847 1.00 98.12 93 ILE A O 1
ATOM 777 N N . ALA A 1 94 ? -3.443 0.697 6.844 1.00 98.25 94 ALA A N 1
ATOM 778 C CA . ALA A 1 94 ? -2.572 -0.320 7.432 1.00 98.25 94 ALA A CA 1
ATOM 779 C C . ALA A 1 94 ? -3.325 -1.245 8.403 1.00 98.25 94 ALA A C 1
ATOM 781 O O . ALA A 1 94 ? -3.108 -2.453 8.386 1.00 98.25 94 ALA A O 1
ATOM 782 N N . LEU A 1 95 ? -4.231 -0.699 9.219 1.00 98.38 95 LEU A N 1
ATOM 783 C CA . LEU A 1 95 ? -5.064 -1.467 10.146 1.00 98.38 95 LEU A CA 1
ATOM 784 C C . LEU A 1 95 ? -6.024 -2.400 9.404 1.00 98.38 95 LEU A C 1
ATOM 786 O O . LEU A 1 95 ? -6.111 -3.574 9.758 1.00 98.38 95 LEU A O 1
ATOM 790 N N . ALA A 1 96 ? -6.690 -1.913 8.354 1.00 98.25 96 ALA A N 1
ATOM 791 C CA . ALA A 1 96 ? -7.553 -2.737 7.509 1.00 98.25 96 ALA A CA 1
ATOM 792 C C . ALA A 1 96 ? -6.767 -3.908 6.892 1.00 98.25 96 ALA A C 1
ATOM 794 O O . ALA A 1 96 ? -7.193 -5.064 6.940 1.00 98.25 96 ALA A O 1
ATOM 795 N N . TRP A 1 97 ? -5.574 -3.616 6.368 1.00 98.25 97 TRP A N 1
ATOM 796 C CA . TRP A 1 97 ? -4.713 -4.605 5.726 1.00 98.25 97 TRP A CA 1
ATOM 797 C C . TRP A 1 97 ? -4.174 -5.648 6.715 1.00 98.25 97 TRP A C 1
ATOM 799 O O . TRP A 1 97 ? -4.213 -6.842 6.415 1.00 98.25 97 TRP A O 1
ATOM 809 N N . LEU A 1 98 ? -3.703 -5.224 7.895 1.00 97.50 98 LEU A N 1
ATOM 810 C CA . LEU A 1 98 ? -3.085 -6.101 8.899 1.00 97.50 98 LEU A CA 1
ATOM 811 C C . LEU A 1 98 ? -4.103 -6.934 9.680 1.00 97.50 98 LEU A C 1
ATOM 813 O O . LEU A 1 98 ? -3.841 -8.099 9.961 1.00 97.50 98 LEU A O 1
ATOM 817 N N . LEU A 1 99 ? -5.237 -6.341 10.057 1.00 97.00 99 LEU A N 1
ATOM 818 C CA . LEU A 1 99 ? -6.170 -6.957 11.006 1.00 97.00 99 LEU A CA 1
ATOM 819 C C . LEU A 1 99 ? -7.405 -7.564 10.347 1.00 97.00 99 LEU A C 1
ATOM 821 O O . LEU A 1 99 ? -8.041 -8.421 10.952 1.00 97.00 99 LEU A O 1
ATOM 825 N N . CYS A 1 100 ? -7.772 -7.103 9.149 1.00 97.06 100 CYS A N 1
ATOM 826 C CA . CYS A 1 100 ? -9.078 -7.407 8.557 1.00 97.06 100 CYS A CA 1
ATOM 827 C C . CYS A 1 100 ? -8.986 -8.040 7.166 1.00 97.06 100 CYS A C 1
ATOM 829 O O . CYS A 1 100 ? -9.999 -8.150 6.485 1.00 97.06 100 CYS A O 1
ATOM 831 N N . GLY A 1 101 ? -7.786 -8.432 6.722 1.00 95.38 101 GLY A N 1
ATOM 832 C CA . GLY A 1 101 ? -7.607 -9.061 5.411 1.00 95.38 101 GLY A CA 1
ATOM 833 C C . GLY A 1 101 ? -7.983 -8.145 4.243 1.00 95.38 101 GLY A C 1
ATOM 834 O O . GLY A 1 101 ? -8.394 -8.626 3.193 1.00 95.38 101 GLY A O 1
ATOM 835 N N . PHE A 1 102 ? -7.886 -6.822 4.409 1.00 97.50 102 PHE A N 1
ATOM 836 C CA . PHE A 1 102 ? -8.164 -5.897 3.312 1.00 97.50 102 PHE A CA 1
ATOM 837 C C . PHE A 1 102 ? -7.148 -6.081 2.175 1.00 97.50 102 PHE A C 1
ATOM 839 O O . PHE A 1 102 ? -5.939 -6.052 2.419 1.00 97.50 102 PHE A O 1
ATOM 846 N N . GLU A 1 103 ? -7.625 -6.269 0.946 1.00 95.25 103 GLU A N 1
ATOM 847 C CA . GLU A 1 103 ? -6.784 -6.639 -0.207 1.00 95.25 103 GLU A CA 1
ATOM 848 C C . GLU A 1 103 ? -7.001 -5.767 -1.451 1.00 95.25 103 GLU A C 1
ATOM 850 O O . GLU A 1 103 ? -6.237 -5.863 -2.402 1.00 95.25 103 GLU A O 1
ATOM 855 N N . ARG A 1 104 ? -7.964 -4.838 -1.421 1.00 94.69 104 ARG A N 1
ATOM 856 C CA . ARG A 1 104 ? -8.306 -3.962 -2.557 1.00 94.69 104 ARG A CA 1
ATOM 857 C C . ARG A 1 104 ? -7.548 -2.635 -2.552 1.00 94.69 104 ARG A C 1
ATOM 859 O O . ARG A 1 104 ? -8.139 -1.567 -2.718 1.00 94.69 104 ARG A O 1
ATOM 866 N N . LEU A 1 105 ? -6.236 -2.675 -2.326 1.00 95.31 105 LEU A N 1
ATOM 867 C CA . LEU A 1 105 ? -5.409 -1.465 -2.210 1.00 95.31 105 LEU A CA 1
ATOM 868 C C . LEU A 1 105 ? -5.416 -0.612 -3.484 1.00 95.31 105 LEU A C 1
ATOM 870 O O . LEU A 1 105 ? -5.357 0.612 -3.403 1.00 95.31 105 LEU A O 1
ATOM 874 N N . GLU A 1 106 ? -5.535 -1.235 -4.651 1.00 92.31 106 GLU A N 1
ATOM 875 C CA . GLU A 1 106 ? -5.656 -0.573 -5.950 1.00 92.31 106 GLU A CA 1
ATOM 876 C C . GLU A 1 106 ? -6.930 0.280 -6.079 1.00 92.31 106 GLU A C 1
ATOM 878 O O . GLU A 1 106 ? -6.969 1.208 -6.883 1.00 92.31 106 GLU A O 1
ATOM 883 N N . HIS A 1 107 ? -7.936 0.029 -5.235 1.00 92.25 107 HIS A N 1
ATOM 884 C CA . HIS A 1 107 ? -9.189 0.782 -5.180 1.00 92.25 107 HIS A CA 1
ATOM 885 C C . HIS A 1 107 ? -9.181 1.901 -4.123 1.00 92.25 107 HIS A C 1
ATOM 887 O O . HIS A 1 107 ? -10.114 2.697 -4.066 1.00 92.25 107 HIS A O 1
ATOM 893 N N . CYS A 1 108 ? -8.122 2.025 -3.314 1.00 91.81 108 CYS A N 1
ATOM 894 C CA . CYS A 1 108 ? -7.980 3.088 -2.310 1.00 91.81 108 CYS A CA 1
ATOM 895 C C . CYS A 1 108 ? -7.564 4.446 -2.910 1.00 91.81 108 CYS A C 1
ATOM 897 O O . CYS A 1 108 ? -7.115 5.328 -2.176 1.00 91.81 108 CYS A O 1
ATOM 899 N N . GLY A 1 109 ? -7.619 4.626 -4.228 1.00 89.31 109 GLY A N 1
ATOM 900 C CA . GLY A 1 109 ? -7.178 5.851 -4.890 1.00 89.31 109 GLY A CA 1
ATOM 901 C C . GLY A 1 109 ? -5.713 6.198 -4.616 1.00 89.31 109 GLY A C 1
ATOM 902 O O . GLY A 1 109 ? -4.835 5.336 -4.592 1.00 89.31 109 GLY A O 1
ATOM 903 N N . ILE A 1 110 ? -5.420 7.486 -4.425 1.00 87.62 110 ILE A N 1
ATOM 904 C CA . ILE A 1 110 ? -4.036 7.962 -4.279 1.00 87.62 110 ILE A CA 1
ATOM 905 C C . ILE A 1 110 ? -3.581 7.828 -2.825 1.00 87.62 110 ILE A C 1
ATOM 907 O O . ILE A 1 110 ? -4.176 8.399 -1.904 1.00 87.62 110 ILE A O 1
ATOM 911 N N . PHE A 1 111 ? -2.478 7.116 -2.611 1.00 92.62 111 PHE A N 1
ATOM 912 C CA . PHE A 1 111 ? -1.835 6.963 -1.310 1.00 92.62 111 PHE A CA 1
ATOM 913 C C . PHE A 1 111 ? -0.321 6.735 -1.479 1.00 92.62 111 PHE A C 1
ATOM 915 O O . PHE A 1 111 ? 0.149 6.417 -2.565 1.00 92.62 111 PHE A O 1
ATOM 922 N N . TYR A 1 112 ? 0.462 6.929 -0.413 1.00 92.94 112 TYR A N 1
ATOM 923 C CA . TYR A 1 112 ? 1.924 6.795 -0.448 1.00 92.94 112 TYR A CA 1
ATOM 924 C C . TYR A 1 112 ? 2.361 5.351 -0.154 1.00 92.94 112 TYR A C 1
ATOM 926 O O . TYR A 1 112 ? 2.485 4.983 1.014 1.00 92.94 112 TYR A O 1
ATOM 934 N N . GLN A 1 113 ? 2.647 4.553 -1.186 1.00 95.88 113 GLN A N 1
ATOM 935 C CA . GLN A 1 113 ? 2.965 3.119 -1.067 1.00 95.88 113 GLN A CA 1
ATOM 936 C C . GLN A 1 113 ? 4.155 2.863 -0.133 1.00 95.88 113 GLN A C 1
ATOM 938 O O . GLN A 1 113 ? 4.033 2.095 0.814 1.00 95.88 113 GLN A O 1
ATOM 943 N N . TYR A 1 114 ? 5.269 3.585 -0.309 1.00 95.75 114 TYR A N 1
ATOM 944 C CA . TYR A 1 114 ? 6.436 3.460 0.575 1.00 95.75 114 TYR A CA 1
ATOM 945 C C . TYR A 1 114 ? 6.093 3.742 2.050 1.00 95.75 114 TYR A C 1
ATOM 947 O O . TYR A 1 114 ? 6.515 3.018 2.949 1.00 95.75 114 TYR A O 1
ATOM 955 N N . ARG A 1 115 ? 5.265 4.762 2.326 1.00 95.44 115 ARG A N 1
ATOM 956 C CA . ARG A 1 115 ? 4.853 5.091 3.704 1.00 95.44 115 ARG A CA 1
ATOM 957 C C . ARG A 1 115 ? 3.914 4.049 4.307 1.00 95.44 115 ARG A C 1
ATOM 959 O O . ARG A 1 115 ? 3.834 3.997 5.539 1.00 95.44 115 ARG A O 1
ATOM 966 N N . LEU A 1 116 ? 3.199 3.289 3.481 1.00 97.62 116 LEU A N 1
ATOM 967 C CA . LEU A 1 116 ? 2.393 2.157 3.918 1.00 97.62 116 LEU A CA 1
ATOM 968 C C . LEU A 1 116 ? 3.285 0.941 4.198 1.00 97.62 116 LEU A C 1
ATOM 970 O O . LEU A 1 116 ? 3.166 0.372 5.278 1.00 97.62 116 LEU A O 1
ATOM 974 N N . CYS A 1 117 ? 4.251 0.629 3.325 1.00 98.12 117 CYS A N 1
ATOM 975 C CA . CYS A 1 117 ? 5.260 -0.413 3.567 1.00 98.12 117 CYS A CA 1
ATOM 976 C C . CYS A 1 117 ? 5.997 -0.206 4.896 1.00 98.12 117 CYS A C 1
ATOM 978 O O . CYS A 1 117 ? 6.070 -1.127 5.705 1.00 98.12 117 CYS A O 1
ATOM 980 N N . LEU A 1 118 ? 6.430 1.029 5.191 1.00 97.44 118 LEU A N 1
ATOM 981 C CA . LEU A 1 118 ? 7.060 1.362 6.476 1.00 97.44 118 LEU A CA 1
ATOM 982 C C . LEU A 1 118 ? 6.199 0.986 7.692 1.00 97.44 118 LEU A C 1
ATOM 984 O O . LEU A 1 118 ? 6.748 0.688 8.748 1.00 97.44 118 LEU A O 1
ATOM 988 N N . LYS A 1 119 ? 4.869 1.033 7.561 1.00 97.25 119 LYS A N 1
ATOM 989 C CA . LYS A 1 119 ? 3.933 0.676 8.634 1.00 97.25 119 LYS A CA 1
ATOM 990 C C . LYS A 1 119 ? 3.748 -0.831 8.727 1.00 97.25 119 LYS A C 1
ATOM 992 O O . LYS A 1 119 ? 3.832 -1.372 9.820 1.00 97.25 119 LYS A O 1
ATOM 997 N N . VAL A 1 120 ? 3.497 -1.501 7.603 1.00 97.56 120 VAL A N 1
ATOM 998 C CA . VAL A 1 120 ? 3.093 -2.917 7.615 1.00 97.56 120 VAL A CA 1
ATOM 999 C C . VAL A 1 120 ? 4.278 -3.884 7.652 1.00 97.56 120 VAL A C 1
ATOM 1001 O O . VAL A 1 120 ? 4.204 -4.901 8.334 1.00 97.56 120 VAL A O 1
ATOM 1004 N N . PHE A 1 121 ? 5.384 -3.547 6.989 1.00 97.62 121 PHE A N 1
ATOM 1005 C CA . PHE A 1 121 ? 6.606 -4.359 6.943 1.00 97.62 121 PHE A CA 1
ATOM 1006 C C . PHE A 1 121 ? 7.704 -3.843 7.876 1.00 97.62 121 PHE A C 1
ATOM 1008 O O . PHE A 1 121 ? 8.637 -4.571 8.206 1.00 97.62 121 PHE A O 1
ATOM 1015 N N . GLY A 1 122 ? 7.599 -2.587 8.315 1.00 97.19 122 GLY A N 1
ATOM 1016 C CA . GLY A 1 122 ? 8.613 -1.934 9.133 1.00 97.19 122 GLY A CA 1
ATOM 1017 C C . GLY A 1 122 ? 9.727 -1.291 8.306 1.00 97.19 122 GLY A C 1
ATOM 1018 O O . GLY A 1 122 ? 9.913 -1.557 7.114 1.00 97.19 122 GLY A O 1
ATOM 1019 N N . ARG A 1 123 ? 10.480 -0.402 8.963 1.00 96.00 123 ARG A N 1
ATOM 1020 C CA . ARG A 1 123 ? 11.536 0.394 8.324 1.00 96.00 123 ARG A CA 1
ATOM 1021 C C . ARG A 1 123 ? 12.647 -0.464 7.732 1.00 96.00 123 ARG A C 1
ATOM 1023 O O . ARG A 1 123 ? 13.003 -0.257 6.582 1.00 96.00 123 ARG A O 1
ATOM 1030 N N . GLN A 1 124 ? 13.165 -1.413 8.506 1.00 96.50 124 GLN A N 1
ATOM 1031 C CA . GLN A 1 124 ? 14.321 -2.218 8.116 1.00 96.50 124 GLN A CA 1
ATOM 1032 C C . GLN A 1 124 ? 14.070 -2.986 6.813 1.00 96.50 124 GLN A C 1
ATOM 1034 O O . GLN A 1 124 ? 14.822 -2.811 5.860 1.00 96.50 124 GLN A O 1
ATOM 1039 N N . SER A 1 125 ? 12.991 -3.772 6.741 1.00 97.00 125 SER A N 1
ATOM 1040 C CA . SER A 1 125 ? 12.666 -4.557 5.542 1.00 97.00 125 SER A CA 1
ATOM 1041 C C . SER A 1 125 ? 12.347 -3.670 4.340 1.00 97.00 125 SER A C 1
ATOM 1043 O O . SER A 1 125 ? 12.789 -3.948 3.230 1.00 97.00 125 SER A O 1
ATOM 1045 N N . THR A 1 126 ? 11.631 -2.561 4.556 1.00 97.31 126 THR A N 1
ATOM 1046 C CA . THR A 1 126 ? 11.296 -1.633 3.466 1.00 97.31 126 THR A CA 1
ATOM 1047 C C . THR A 1 126 ? 12.549 -0.957 2.901 1.00 97.31 126 THR A C 1
ATOM 1049 O O . THR A 1 126 ? 12.728 -0.908 1.687 1.00 97.31 126 THR A O 1
ATOM 1052 N N . ASP A 1 127 ? 13.429 -0.441 3.763 1.00 96.06 127 ASP A N 1
ATOM 1053 C CA . ASP A 1 127 ? 14.651 0.250 3.336 1.00 96.06 127 ASP A CA 1
ATOM 1054 C C . ASP A 1 127 ? 15.660 -0.729 2.706 1.00 96.06 127 ASP A C 1
ATOM 1056 O O . ASP A 1 127 ? 16.380 -0.351 1.778 1.00 96.06 127 ASP A O 1
ATOM 1060 N N . PHE A 1 128 ? 15.667 -1.995 3.138 1.00 97.25 128 PHE A N 1
ATOM 1061 C CA . PHE A 1 128 ? 16.439 -3.065 2.502 1.00 97.25 128 PHE A CA 1
ATOM 1062 C C . PHE A 1 128 ? 15.983 -3.320 1.058 1.00 97.25 128 PHE A C 1
ATOM 1064 O O . PHE A 1 128 ? 16.802 -3.218 0.145 1.00 97.25 128 PHE A O 1
ATOM 1071 N N . ALA A 1 129 ? 14.682 -3.539 0.829 1.00 97.00 129 ALA A N 1
ATOM 1072 C CA . ALA A 1 129 ? 14.130 -3.734 -0.516 1.00 97.00 129 ALA A CA 1
ATOM 1073 C C . ALA A 1 129 ? 14.391 -2.520 -1.428 1.00 97.00 129 ALA A C 1
ATOM 1075 O O . ALA A 1 129 ? 14.796 -2.661 -2.580 1.00 97.00 129 ALA A O 1
ATOM 1076 N N . VAL A 1 130 ? 14.237 -1.302 -0.895 1.00 95.19 130 VAL A N 1
ATOM 1077 C CA . VAL A 1 130 ? 14.562 -0.069 -1.632 1.00 95.19 130 VAL A CA 1
ATOM 1078 C C . VAL A 1 130 ? 16.042 -0.010 -2.016 1.00 95.19 130 VAL A C 1
ATOM 1080 O O . VAL A 1 130 ? 16.361 0.404 -3.128 1.00 95.19 130 VAL A O 1
ATOM 1083 N N . SER A 1 131 ? 16.941 -0.423 -1.123 1.00 95.12 131 SER A N 1
ATOM 1084 C CA . SER A 1 131 ? 18.382 -0.427 -1.395 1.00 95.12 131 SER A CA 1
ATOM 1085 C C . SER A 1 131 ? 18.759 -1.466 -2.454 1.00 95.12 131 SER A C 1
ATOM 1087 O O . SER A 1 131 ? 19.574 -1.175 -3.326 1.00 95.12 131 SER A O 1
ATOM 1089 N N . GLN A 1 132 ? 18.139 -2.651 -2.427 1.00 95.94 132 GLN A N 1
ATOM 1090 C CA . GLN A 1 132 ? 18.309 -3.663 -3.474 1.00 95.94 132 GLN A CA 1
ATOM 1091 C C . GLN A 1 132 ? 17.871 -3.129 -4.843 1.00 95.94 132 GLN A C 1
ATOM 1093 O O . GLN A 1 132 ? 18.644 -3.192 -5.800 1.00 95.94 132 GLN A O 1
ATOM 1098 N N . LEU A 1 133 ? 16.676 -2.532 -4.921 1.00 95.94 133 LEU A N 1
ATOM 1099 C CA . LEU A 1 133 ? 16.177 -1.938 -6.160 1.00 95.94 133 LEU A CA 1
ATOM 1100 C C . LEU A 1 133 ? 17.099 -0.825 -6.673 1.00 95.94 133 LEU A C 1
ATOM 1102 O O . LEU A 1 133 ? 17.365 -0.753 -7.870 1.00 95.94 133 LEU A O 1
ATOM 1106 N N . ASP A 1 134 ? 17.600 0.031 -5.781 1.00 94.25 134 ASP A N 1
ATOM 1107 C CA . ASP A 1 134 ? 18.508 1.120 -6.148 1.00 94.25 134 ASP A CA 1
ATOM 1108 C C . ASP A 1 134 ? 19.806 0.607 -6.774 1.00 94.25 134 ASP A C 1
ATOM 1110 O O . ASP A 1 134 ? 20.258 1.167 -7.774 1.00 94.25 134 ASP A O 1
ATOM 1114 N N . ASN A 1 135 ? 20.363 -0.484 -6.244 1.00 94.31 135 ASN A N 1
ATOM 1115 C CA . ASN A 1 135 ? 21.544 -1.123 -6.818 1.00 94.31 135 ASN A CA 1
ATOM 1116 C C . ASN A 1 135 ? 21.254 -1.682 -8.220 1.00 94.31 135 ASN A C 1
ATOM 1118 O O . ASN A 1 135 ? 22.012 -1.415 -9.153 1.00 94.31 135 ASN A O 1
ATOM 1122 N N . MET A 1 136 ? 20.134 -2.394 -8.398 1.00 94.75 136 MET A N 1
ATOM 1123 C CA . MET A 1 136 ? 19.709 -2.922 -9.706 1.00 94.75 136 MET A CA 1
ATOM 1124 C C . MET A 1 136 ? 19.514 -1.796 -10.731 1.00 94.75 136 MET A C 1
ATOM 1126 O O . MET A 1 136 ? 19.981 -1.860 -11.868 1.00 94.75 136 MET A O 1
ATOM 1130 N N . MET A 1 137 ? 18.857 -0.719 -10.310 1.00 93.69 137 MET A N 1
ATOM 1131 C CA . MET A 1 137 ? 18.638 0.473 -11.119 1.00 93.69 137 MET A CA 1
ATOM 1132 C C . MET A 1 137 ? 19.951 1.149 -11.528 1.00 93.69 137 MET A C 1
ATOM 1134 O O . MET A 1 137 ? 20.107 1.531 -12.689 1.00 93.69 137 MET A O 1
ATOM 1138 N N . GLN A 1 138 ? 20.905 1.275 -10.604 1.00 92.75 138 GLN A N 1
ATOM 1139 C CA . GLN A 1 138 ? 22.200 1.895 -10.873 1.00 92.75 138 GLN A CA 1
ATOM 1140 C C . GLN A 1 138 ? 23.001 1.123 -11.929 1.00 92.75 138 GLN A C 1
ATOM 1142 O O . GLN A 1 138 ? 23.583 1.745 -12.819 1.00 92.75 138 GLN A O 1
ATOM 1147 N N . VAL A 1 139 ? 22.986 -0.215 -11.881 1.00 91.12 139 VAL A N 1
ATOM 1148 C CA . VAL A 1 139 ? 23.643 -1.078 -12.884 1.00 91.12 139 VAL A CA 1
ATOM 1149 C C . VAL A 1 139 ? 23.100 -0.820 -14.293 1.00 91.12 139 VAL A C 1
ATOM 1151 O O . VAL A 1 139 ? 23.851 -0.838 -15.265 1.00 91.12 139 VAL A O 1
ATOM 1154 N N . LEU A 1 140 ? 21.810 -0.506 -14.408 1.00 90.06 140 LEU A N 1
ATOM 1155 C CA . LEU A 1 140 ? 21.139 -0.219 -15.679 1.00 90.06 140 LEU A CA 1
ATOM 1156 C C . LEU A 1 140 ? 21.204 1.265 -16.088 1.00 90.06 140 LEU A C 1
ATOM 1158 O O . LEU A 1 140 ? 20.550 1.670 -17.050 1.00 90.06 140 LEU A O 1
ATOM 1162 N N . GLY A 1 141 ? 21.982 2.084 -15.373 1.00 89.06 141 GLY A N 1
ATOM 1163 C CA . GLY A 1 141 ? 22.202 3.498 -15.688 1.00 89.06 141 GLY A CA 1
ATOM 1164 C C . GLY A 1 141 ? 21.106 4.449 -15.197 1.00 89.06 141 GLY A C 1
ATOM 1165 O O . GLY A 1 141 ? 21.100 5.621 -15.581 1.00 89.06 141 GLY A O 1
ATOM 1166 N N . TYR A 1 142 ? 20.184 3.990 -14.346 1.00 88.19 142 TYR A N 1
ATOM 1167 C CA . TYR A 1 142 ? 19.244 4.886 -13.673 1.00 88.19 142 TYR A CA 1
ATOM 1168 C C . TYR A 1 142 ? 19.946 5.623 -12.534 1.00 88.19 142 TYR A C 1
ATOM 1170 O O . TYR A 1 142 ? 20.741 5.050 -11.794 1.00 88.19 142 TYR A O 1
ATOM 1178 N N . VAL A 1 143 ? 19.603 6.898 -12.353 1.00 82.44 143 VAL A N 1
ATOM 1179 C CA . VAL A 1 143 ? 20.115 7.700 -11.240 1.00 82.44 143 VAL A CA 1
ATOM 1180 C C . VAL A 1 143 ? 19.350 7.338 -9.957 1.00 82.44 143 VAL A C 1
ATOM 1182 O O . VAL A 1 143 ? 18.124 7.525 -9.908 1.00 82.44 143 VAL A O 1
ATOM 1185 N N . PRO A 1 144 ? 20.026 6.834 -8.905 1.00 70.69 144 PRO A N 1
ATOM 1186 C CA . PRO A 1 144 ? 19.388 6.578 -7.619 1.00 70.69 144 PRO A CA 1
ATOM 1187 C C . PRO A 1 144 ? 18.836 7.872 -7.017 1.00 70.69 144 PRO A C 1
ATOM 1189 O O . PRO A 1 144 ? 19.437 8.936 -7.153 1.00 70.69 144 PRO A O 1
ATOM 1192 N N . ARG A 1 145 ? 17.700 7.786 -6.315 1.00 70.94 145 ARG A N 1
ATOM 1193 C CA . ARG A 1 145 ? 17.034 8.919 -5.635 1.00 70.94 145 ARG A CA 1
ATOM 1194 C C . ARG A 1 145 ? 16.604 10.076 -6.549 1.00 70.94 145 ARG A C 1
ATOM 1196 O O . ARG A 1 145 ? 16.205 11.127 -6.053 1.00 70.94 145 ARG A O 1
ATOM 1203 N N . ASP A 1 146 ? 16.626 9.878 -7.863 1.00 79.62 146 ASP A N 1
ATOM 1204 C CA . ASP A 1 146 ? 16.003 10.791 -8.813 1.00 79.62 146 ASP A CA 1
ATOM 1205 C C . ASP A 1 146 ? 14.478 10.712 -8.682 1.00 79.62 146 ASP A C 1
ATOM 1207 O O . ASP A 1 146 ? 13.886 9.629 -8.743 1.00 79.62 146 ASP A O 1
ATOM 1211 N N . SER A 1 147 ? 13.830 11.866 -8.522 1.00 79.81 147 SER A N 1
ATOM 1212 C CA . SER A 1 147 ? 12.380 11.954 -8.356 1.00 79.81 147 SER A CA 1
ATOM 1213 C C . SER A 1 147 ? 11.608 11.378 -9.544 1.00 79.81 147 SER A C 1
ATOM 1215 O O . SER A 1 147 ? 10.503 10.864 -9.359 1.00 79.81 147 SER A O 1
ATOM 1217 N N . ARG A 1 148 ? 12.207 11.379 -10.743 1.00 79.50 148 ARG A N 1
ATOM 1218 C CA . ARG A 1 148 ? 11.651 10.760 -11.957 1.00 79.50 148 ARG A CA 1
ATOM 1219 C C . ARG A 1 148 ? 11.516 9.242 -11.832 1.00 79.50 148 ARG A C 1
ATOM 1221 O O . ARG A 1 148 ? 10.638 8.654 -12.454 1.00 79.50 148 ARG A O 1
ATOM 1228 N N . ASN A 1 149 ? 12.330 8.618 -10.982 1.00 84.94 149 ASN A N 1
ATOM 1229 C CA . ASN A 1 149 ? 12.336 7.175 -10.766 1.00 84.94 149 ASN A CA 1
ATOM 1230 C C . ASN A 1 149 ? 11.478 6.732 -9.567 1.00 84.94 149 ASN A C 1
ATOM 1232 O O . ASN A 1 149 ? 11.358 5.535 -9.298 1.00 84.94 149 ASN A O 1
ATOM 1236 N N . ASN A 1 150 ? 10.829 7.667 -8.862 1.00 89.12 150 ASN A N 1
ATOM 1237 C CA . ASN A 1 150 ? 9.947 7.345 -7.735 1.00 89.12 150 ASN A CA 1
ATOM 1238 C C . ASN A 1 150 ? 8.786 6.426 -8.136 1.00 89.12 150 ASN A C 1
ATOM 1240 O O . ASN A 1 150 ? 8.328 5.633 -7.316 1.00 89.12 150 ASN A O 1
ATOM 1244 N N . GLY A 1 151 ? 8.335 6.495 -9.394 1.00 92.25 151 GLY A N 1
ATOM 1245 C CA . GLY A 1 151 ? 7.315 5.589 -9.919 1.00 92.25 151 GLY A CA 1
ATOM 1246 C C . GLY A 1 151 ? 7.719 4.121 -9.779 1.00 92.25 151 GLY A C 1
ATOM 1247 O O . GLY A 1 151 ? 6.922 3.317 -9.305 1.00 92.25 151 GLY A O 1
ATOM 1248 N N . ILE A 1 152 ? 8.972 3.785 -10.103 1.00 94.75 152 ILE A N 1
ATOM 1249 C CA . ILE A 1 152 ? 9.502 2.412 -10.052 1.00 94.75 152 ILE A CA 1
ATOM 1250 C C . ILE A 1 152 ? 9.493 1.897 -8.606 1.00 94.75 152 ILE A C 1
ATOM 1252 O O . ILE A 1 152 ? 9.005 0.800 -8.336 1.00 94.75 152 ILE A O 1
ATOM 1256 N N . ARG A 1 153 ? 9.933 2.727 -7.649 1.00 94.94 153 ARG A N 1
ATOM 1257 C CA . ARG A 1 153 ? 9.876 2.398 -6.213 1.00 94.94 153 ARG A CA 1
ATOM 1258 C C . ARG A 1 153 ? 8.443 2.214 -5.719 1.00 94.94 153 ARG A C 1
ATOM 1260 O O . ARG A 1 153 ? 8.180 1.310 -4.930 1.00 94.94 153 ARG A O 1
ATOM 1267 N N . ASN A 1 154 ? 7.515 3.055 -6.176 1.00 95.44 154 ASN A N 1
ATOM 1268 C CA . ASN A 1 154 ? 6.104 2.937 -5.813 1.00 95.44 154 ASN A CA 1
ATOM 1269 C C . ASN A 1 154 ? 5.480 1.658 -6.383 1.00 95.44 154 ASN A C 1
ATOM 1271 O O . ASN A 1 154 ? 4.709 1.018 -5.675 1.00 95.44 154 ASN A O 1
ATOM 1275 N N . ALA A 1 155 ? 5.838 1.258 -7.608 1.00 96.69 155 ALA A N 1
ATOM 1276 C CA . ALA A 1 155 ? 5.402 -0.007 -8.197 1.00 96.69 155 ALA A CA 1
ATOM 1277 C C . ALA A 1 155 ? 5.937 -1.214 -7.411 1.00 96.69 155 ALA A C 1
ATOM 1279 O O . ALA A 1 155 ? 5.171 -2.127 -7.119 1.00 96.69 155 ALA A O 1
ATOM 1280 N N . MET A 1 156 ? 7.206 -1.180 -6.987 1.00 97.81 156 MET A N 1
ATOM 1281 C CA . MET A 1 156 ? 7.790 -2.210 -6.118 1.00 97.81 156 MET A CA 1
ATOM 1282 C C . MET A 1 156 ? 7.048 -2.291 -4.780 1.00 97.81 156 MET A C 1
ATOM 1284 O O . MET A 1 156 ? 6.600 -3.362 -4.383 1.00 97.81 156 MET A O 1
ATOM 1288 N N . CYS A 1 157 ? 6.849 -1.150 -4.111 1.00 97.88 157 CYS A N 1
ATOM 1289 C CA . CYS A 1 157 ? 6.109 -1.101 -2.851 1.00 97.88 157 CYS A CA 1
ATOM 1290 C C . CYS A 1 157 ? 4.669 -1.608 -3.022 1.00 97.88 157 CYS A C 1
ATOM 1292 O O . CYS A 1 157 ? 4.171 -2.328 -2.165 1.00 97.88 157 CYS A O 1
ATOM 1294 N N . MET A 1 158 ? 3.999 -1.258 -4.125 1.00 97.81 158 MET A N 1
ATOM 1295 C CA . MET A 1 158 ? 2.661 -1.764 -4.432 1.00 97.81 158 MET A CA 1
ATOM 1296 C C . MET A 1 158 ? 2.662 -3.287 -4.608 1.00 97.81 158 MET A C 1
ATOM 1298 O O . MET A 1 158 ? 1.784 -3.950 -4.068 1.00 97.81 158 MET A O 1
ATOM 1302 N N . ALA A 1 159 ? 3.655 -3.852 -5.303 1.00 98.00 159 ALA A N 1
ATOM 1303 C CA . ALA A 1 159 ? 3.766 -5.297 -5.499 1.00 98.00 159 ALA A CA 1
ATOM 1304 C C . ALA A 1 159 ? 3.949 -6.040 -4.170 1.00 98.00 159 ALA A C 1
ATOM 1306 O O . ALA A 1 159 ? 3.193 -6.965 -3.883 1.00 98.00 159 ALA A O 1
ATOM 1307 N N . MET A 1 160 ? 4.862 -5.558 -3.321 1.00 98.31 160 MET A N 1
ATOM 1308 C CA . MET A 1 160 ? 5.072 -6.077 -1.965 1.00 98.31 160 MET A CA 1
ATOM 1309 C C . MET A 1 160 ? 3.772 -6.063 -1.145 1.00 98.31 160 MET A C 1
ATOM 1311 O O . MET A 1 160 ? 3.411 -7.041 -0.495 1.00 98.31 160 MET A O 1
ATOM 1315 N N . LEU A 1 161 ? 3.022 -4.956 -1.202 1.00 98.19 161 LEU A N 1
ATOM 1316 C CA . LEU A 1 161 ? 1.750 -4.805 -0.490 1.00 98.19 161 LEU A CA 1
ATOM 1317 C C . LEU A 1 161 ? 0.655 -5.757 -0.993 1.00 98.19 161 LEU A C 1
ATOM 1319 O O . LEU A 1 161 ? -0.113 -6.266 -0.175 1.00 98.19 161 LEU A O 1
ATOM 1323 N N . LEU A 1 162 ? 0.576 -5.989 -2.308 1.00 97.06 162 LEU A N 1
ATOM 1324 C CA . LEU A 1 162 ? -0.385 -6.919 -2.910 1.00 97.06 162 LEU A CA 1
ATOM 1325 C C . LEU A 1 162 ? -0.038 -8.379 -2.594 1.00 97.06 162 LEU A C 1
ATOM 1327 O O . LEU A 1 162 ? -0.928 -9.155 -2.262 1.00 97.06 162 LEU A O 1
ATOM 1331 N N . GLN A 1 163 ? 1.245 -8.744 -2.634 1.00 96.94 163 GLN A N 1
ATOM 1332 C CA . GLN A 1 163 ? 1.712 -10.093 -2.286 1.00 96.94 163 GLN A CA 1
ATOM 1333 C C . GLN A 1 163 ? 1.767 -10.349 -0.778 1.00 96.94 163 GLN A C 1
ATOM 1335 O O . GLN A 1 163 ? 1.898 -11.492 -0.349 1.00 96.94 163 GLN A O 1
ATOM 1340 N N . ARG A 1 164 ? 1.670 -9.290 0.031 1.00 97.06 164 ARG A N 1
ATOM 1341 C CA . ARG A 1 164 ? 1.893 -9.330 1.481 1.00 97.06 164 ARG A CA 1
ATOM 1342 C C . ARG A 1 164 ? 3.273 -9.854 1.872 1.00 97.06 164 ARG A C 1
ATOM 1344 O O . ARG A 1 164 ? 3.435 -10.425 2.948 1.00 97.06 164 ARG A O 1
ATOM 1351 N N . ASP A 1 165 ? 4.264 -9.563 1.038 1.00 97.25 165 ASP A N 1
ATOM 1352 C CA . ASP A 1 165 ? 5.652 -9.967 1.217 1.00 97.25 165 ASP A CA 1
ATOM 1353 C C . ASP A 1 165 ? 6.583 -8.759 1.060 1.00 97.25 165 ASP A C 1
ATOM 1355 O O . ASP A 1 165 ? 6.429 -7.949 0.149 1.00 97.25 165 ASP A O 1
ATOM 1359 N N . ALA A 1 166 ? 7.543 -8.620 1.971 1.00 96.44 166 ALA A N 1
ATOM 1360 C CA . ALA A 1 166 ? 8.519 -7.538 1.952 1.00 96.44 166 ALA A CA 1
ATOM 1361 C C . ALA A 1 166 ? 9.773 -7.859 1.116 1.00 96.44 166 ALA A C 1
ATOM 1363 O O . ALA A 1 166 ? 10.653 -7.007 0.999 1.00 96.44 166 ALA A O 1
ATOM 1364 N N . GLN A 1 167 ? 9.896 -9.076 0.585 1.00 96.19 167 GLN A N 1
ATOM 1365 C CA . GLN A 1 167 ? 11.054 -9.485 -0.204 1.00 96.19 167 GLN A CA 1
ATOM 1366 C C . GLN A 1 167 ? 10.900 -9.050 -1.663 1.00 96.19 167 GLN A C 1
ATOM 1368 O O . GLN A 1 167 ? 9.969 -9.464 -2.353 1.00 96.19 167 GLN A O 1
ATOM 1373 N N . LEU A 1 168 ? 11.843 -8.237 -2.150 1.00 95.38 168 LEU A N 1
ATOM 1374 C CA . LEU A 1 168 ? 11.882 -7.810 -3.553 1.00 95.38 168 LEU A CA 1
ATOM 1375 C C . LEU A 1 168 ? 12.021 -9.014 -4.490 1.00 95.38 168 LEU A C 1
ATOM 1377 O O . LEU A 1 168 ? 11.352 -9.067 -5.518 1.00 95.38 168 LEU A O 1
ATOM 1381 N N . ASP A 1 169 ? 12.830 -9.998 -4.100 1.00 94.56 169 ASP A N 1
ATOM 1382 C CA . ASP A 1 169 ? 13.116 -11.180 -4.916 1.00 94.56 169 ASP A CA 1
ATOM 1383 C C . ASP A 1 169 ? 11.902 -12.110 -5.097 1.00 94.56 169 ASP A C 1
ATOM 1385 O O . ASP A 1 169 ? 11.903 -12.967 -5.974 1.00 94.56 169 ASP A O 1
ATOM 1389 N N . HIS A 1 170 ? 10.841 -11.931 -4.303 1.00 95.94 170 HIS A N 1
ATOM 1390 C CA . HIS A 1 170 ? 9.585 -12.679 -4.436 1.00 95.94 170 HIS A CA 1
ATOM 1391 C C . HIS A 1 170 ? 8.556 -11.975 -5.341 1.00 95.94 170 HIS A C 1
ATOM 1393 O O . HIS A 1 170 ? 7.467 -12.509 -5.592 1.00 95.94 170 HIS A O 1
ATOM 1399 N N . ILE A 1 171 ? 8.872 -10.779 -5.853 1.00 97.19 171 ILE A N 1
ATOM 1400 C CA . ILE A 1 171 ? 7.985 -10.052 -6.761 1.00 97.19 171 ILE A CA 1
ATOM 1401 C C . ILE A 1 171 ? 7.818 -10.841 -8.057 1.00 97.19 171 ILE A C 1
ATOM 1403 O O . ILE A 1 171 ? 8.771 -11.089 -8.790 1.00 97.19 171 ILE A O 1
ATOM 1407 N N . THR A 1 172 ? 6.569 -11.178 -8.378 1.00 96.06 172 THR A N 1
ATOM 1408 C CA . THR A 1 172 ? 6.247 -11.916 -9.602 1.00 96.06 172 THR A CA 1
ATOM 1409 C C . THR A 1 172 ? 5.795 -10.995 -10.730 1.00 96.06 172 THR A C 1
ATOM 1411 O O . THR A 1 172 ? 5.190 -9.940 -10.511 1.00 96.06 172 THR A O 1
ATOM 1414 N N . VAL A 1 173 ? 5.994 -11.453 -11.968 1.00 95.44 173 VAL A N 1
ATOM 1415 C CA . VAL A 1 173 ? 5.466 -10.796 -13.175 1.00 95.44 173 VAL A CA 1
ATOM 1416 C C . VAL A 1 173 ? 3.946 -10.638 -13.102 1.00 95.44 173 VAL A C 1
ATOM 1418 O O . VAL A 1 173 ? 3.429 -9.581 -13.460 1.00 95.44 173 VAL A O 1
ATOM 1421 N N . THR A 1 174 ? 3.233 -11.642 -12.582 1.00 95.19 174 THR A N 1
ATOM 1422 C CA . THR A 1 174 ? 1.763 -11.622 -12.480 1.00 95.19 174 THR A CA 1
ATOM 1423 C C . THR A 1 174 ? 1.256 -10.466 -11.614 1.00 95.19 174 THR A C 1
ATOM 1425 O O . THR A 1 174 ? 0.338 -9.751 -12.011 1.00 95.19 174 THR A O 1
ATOM 1428 N N . THR A 1 175 ? 1.915 -10.190 -10.484 1.00 96.50 175 THR A N 1
ATOM 1429 C CA . THR A 1 175 ? 1.591 -9.044 -9.625 1.00 96.50 175 THR A CA 1
ATOM 1430 C C . THR A 1 175 ? 1.858 -7.717 -10.337 1.00 96.50 175 THR A C 1
ATOM 1432 O O . THR A 1 175 ? 1.053 -6.789 -10.257 1.00 96.50 175 THR A O 1
ATOM 1435 N N . LEU A 1 176 ? 2.961 -7.606 -11.081 1.00 96.75 176 LEU A N 1
ATOM 1436 C CA . LEU A 1 176 ? 3.274 -6.386 -11.832 1.00 96.75 176 LEU A CA 1
ATOM 1437 C C . LEU A 1 176 ? 2.295 -6.143 -12.993 1.00 96.75 176 LEU A C 1
ATOM 1439 O O . LEU A 1 176 ? 1.947 -4.990 -13.272 1.00 96.75 176 LEU A O 1
ATOM 1443 N N . GLN A 1 177 ? 1.814 -7.211 -13.633 1.00 94.88 177 GLN A N 1
ATOM 1444 C CA . GLN A 1 177 ? 0.749 -7.160 -14.637 1.00 94.88 177 GLN A CA 1
ATOM 1445 C C . GLN A 1 177 ? -0.593 -6.753 -14.019 1.00 94.88 177 GLN A C 1
ATOM 1447 O O . GLN A 1 177 ? -1.290 -5.917 -14.591 1.00 94.88 177 GLN A O 1
ATOM 1452 N N . GLN A 1 178 ? -0.932 -7.264 -12.831 1.00 93.94 178 GLN A N 1
ATOM 1453 C CA . GLN A 1 178 ? -2.116 -6.827 -12.088 1.00 93.94 178 GLN A CA 1
ATOM 1454 C C . GLN A 1 178 ? -2.058 -5.321 -11.805 1.00 93.94 178 GLN A C 1
ATOM 1456 O O . GLN A 1 178 ? -3.013 -4.612 -12.113 1.00 93.94 178 GLN A O 1
ATOM 1461 N N . ILE A 1 179 ? -0.923 -4.812 -11.309 1.00 94.81 179 ILE A N 1
ATOM 1462 C CA . ILE A 1 179 ? -0.712 -3.368 -11.105 1.00 94.81 179 ILE A CA 1
ATOM 1463 C C . ILE A 1 179 ? -0.895 -2.608 -12.422 1.00 94.81 179 ILE A C 1
ATOM 1465 O O . ILE A 1 179 ? -1.572 -1.584 -12.453 1.00 94.81 179 ILE A O 1
ATOM 1469 N N . ALA A 1 180 ? -0.330 -3.110 -13.523 1.00 93.25 180 ALA A N 1
ATOM 1470 C CA . ALA A 1 180 ? -0.483 -2.481 -14.832 1.00 93.25 180 ALA A CA 1
ATOM 1471 C C . ALA A 1 180 ? -1.949 -2.411 -15.296 1.00 93.25 180 ALA A C 1
ATOM 1473 O O . ALA A 1 180 ? -2.338 -1.436 -15.943 1.00 93.25 180 ALA A O 1
ATOM 1474 N N . ALA A 1 181 ? -2.758 -3.418 -14.969 1.00 91.31 181 ALA A N 1
ATOM 1475 C CA . ALA A 1 181 ? -4.158 -3.492 -15.365 1.00 91.31 181 ALA A CA 1
ATOM 1476 C C . ALA A 1 181 ? -5.079 -2.608 -14.508 1.00 91.31 181 ALA A C 1
ATOM 1478 O O . ALA A 1 181 ? -5.992 -1.989 -15.053 1.00 91.31 181 ALA A O 1
ATOM 1479 N N . THR A 1 182 ? -4.855 -2.537 -13.192 1.00 90.69 182 THR A N 1
ATOM 1480 C CA . THR A 1 182 ? -5.824 -1.947 -12.249 1.00 90.69 182 THR A CA 1
ATOM 1481 C C . THR A 1 182 ? -5.437 -0.570 -11.721 1.00 90.69 182 THR A C 1
ATOM 1483 O O . THR A 1 182 ? -6.314 0.211 -11.357 1.00 90.69 182 THR A O 1
ATOM 1486 N N . CYS A 1 183 ? -4.143 -0.244 -11.666 1.00 90.19 183 CYS A N 1
ATOM 1487 C CA . CYS A 1 183 ? -3.670 1.018 -11.104 1.00 90.19 183 CYS A CA 1
ATOM 1488 C C . CYS A 1 183 ? -3.608 2.151 -12.150 1.00 90.19 183 CYS A C 1
ATOM 1490 O O . CYS A 1 183 ? -3.650 1.897 -13.358 1.00 90.19 183 CYS A O 1
ATOM 1492 N N . PRO A 1 184 ? -3.473 3.418 -11.702 1.00 87.19 184 PRO A N 1
ATOM 1493 C CA . PRO A 1 184 ? -3.322 4.567 -12.592 1.00 87.19 184 PRO A CA 1
ATOM 1494 C C . PRO A 1 184 ? -2.128 4.444 -13.545 1.00 87.19 184 PRO A C 1
ATOM 1496 O O . PRO A 1 184 ? -1.143 3.765 -13.244 1.00 87.19 184 PRO A O 1
ATOM 1499 N N . ASP A 1 185 ? -2.177 5.191 -14.653 1.00 86.38 185 ASP A N 1
ATOM 1500 C CA . ASP A 1 185 ? -1.184 5.114 -15.733 1.00 86.38 185 ASP A CA 1
ATOM 1501 C C . ASP A 1 185 ? 0.264 5.256 -15.238 1.00 86.38 185 ASP A C 1
ATOM 1503 O O . ASP A 1 185 ? 1.134 4.509 -15.675 1.00 86.38 185 ASP A O 1
ATOM 1507 N N . SER A 1 186 ? 0.530 6.126 -14.258 1.00 86.56 186 SER A N 1
ATOM 1508 C CA . SER A 1 186 ? 1.876 6.300 -13.691 1.00 86.56 186 SER A CA 1
ATOM 1509 C C . SER A 1 186 ? 2.451 5.025 -13.061 1.00 86.56 186 SER A C 1
ATOM 1511 O O . SER A 1 186 ? 3.641 4.747 -13.217 1.00 86.56 186 SER A O 1
ATOM 1513 N N . LEU A 1 187 ? 1.624 4.232 -12.372 1.00 91.31 187 LEU A N 1
ATOM 1514 C CA . LEU A 1 187 ? 2.030 2.942 -11.810 1.00 91.31 187 LEU A CA 1
ATOM 1515 C C . LEU A 1 187 ? 2.103 1.854 -12.878 1.00 91.31 187 LEU A C 1
ATOM 1517 O O . LEU A 1 187 ? 2.950 0.974 -12.765 1.00 91.31 187 LEU A O 1
ATOM 1521 N N . ARG A 1 188 ? 1.282 1.938 -13.930 1.00 91.06 188 ARG A N 1
ATOM 1522 C CA . ARG A 1 188 ? 1.343 1.024 -15.077 1.00 91.06 188 ARG A CA 1
ATOM 1523 C C . ARG A 1 188 ? 2.673 1.120 -15.819 1.00 91.06 188 ARG A C 1
ATOM 1525 O O . ARG A 1 188 ? 3.308 0.100 -16.078 1.00 91.06 188 ARG A O 1
ATOM 1532 N N . GLU A 1 189 ? 3.123 2.331 -16.153 1.00 90.56 189 GLU A N 1
ATOM 1533 C CA . GLU A 1 189 ? 4.411 2.491 -16.849 1.00 90.56 189 GLU A CA 1
ATOM 1534 C C . GLU A 1 189 ? 5.582 2.065 -15.956 1.00 90.56 189 GLU A C 1
ATOM 1536 O O . GLU A 1 189 ? 6.562 1.455 -16.408 1.00 90.56 189 GLU A O 1
ATOM 1541 N N . ALA A 1 190 ? 5.463 2.373 -14.664 1.00 93.38 190 ALA A N 1
ATOM 1542 C CA . ALA A 1 190 ? 6.451 2.017 -13.670 1.00 93.38 190 ALA A CA 1
ATOM 1543 C C . ALA A 1 190 ? 6.534 0.505 -13.426 1.00 93.38 190 ALA A C 1
ATOM 1545 O O . ALA A 1 190 ? 7.646 0.001 -13.303 1.00 93.38 190 ALA A O 1
ATOM 1546 N N . SER A 1 191 ? 5.416 -0.230 -13.397 1.00 95.31 191 SER A N 1
ATOM 1547 C CA . SER A 1 191 ? 5.421 -1.682 -13.172 1.00 95.31 191 SER A CA 1
ATOM 1548 C C . SER A 1 191 ? 6.041 -2.440 -14.344 1.00 95.31 191 SER A C 1
ATOM 1550 O O . SER A 1 191 ? 6.840 -3.352 -14.132 1.00 95.31 191 SER A O 1
ATOM 1552 N N . ALA A 1 192 ? 5.782 -2.007 -15.579 1.00 93.06 192 ALA A N 1
ATOM 1553 C CA . ALA A 1 192 ? 6.458 -2.557 -16.752 1.00 93.06 192 ALA A CA 1
ATOM 1554 C C . ALA A 1 192 ? 7.964 -2.249 -16.743 1.00 93.06 192 ALA A C 1
ATOM 1556 O O . ALA A 1 192 ? 8.791 -3.105 -17.055 1.00 93.06 192 ALA A O 1
ATOM 1557 N N . THR A 1 193 ? 8.352 -1.035 -16.345 1.00 93.50 193 THR A N 1
ATOM 1558 C CA . THR A 1 193 ? 9.772 -0.674 -16.205 1.00 93.50 193 THR A CA 1
ATOM 1559 C C . THR A 1 193 ? 10.457 -1.481 -15.107 1.00 93.50 193 THR A C 1
ATOM 1561 O O . THR A 1 193 ? 11.539 -2.010 -15.345 1.00 93.50 193 THR A O 1
ATOM 1564 N N . LEU A 1 194 ? 9.801 -1.656 -13.958 1.00 96.38 194 LEU A N 1
ATOM 1565 C CA . LEU A 1 194 ? 10.271 -2.517 -12.880 1.00 96.38 194 LEU A CA 1
ATOM 1566 C C . LEU A 1 194 ? 10.456 -3.959 -13.361 1.00 96.38 194 LEU A C 1
ATOM 1568 O O . LEU A 1 194 ? 11.507 -4.532 -13.112 1.00 96.38 194 LEU A O 1
ATOM 1572 N N . SER A 1 195 ? 9.510 -4.519 -14.124 1.00 96.44 195 SER A N 1
ATOM 1573 C CA . SER A 1 195 ? 9.646 -5.886 -14.648 1.00 96.44 195 SER A CA 1
ATOM 1574 C C . SER A 1 195 ? 10.900 -6.063 -15.515 1.00 96.44 195 SER A C 1
ATOM 1576 O O . SER A 1 195 ? 11.611 -7.053 -15.397 1.00 96.44 195 SER A O 1
ATOM 1578 N N . ARG A 1 196 ? 11.252 -5.066 -16.334 1.00 94.38 196 ARG A N 1
ATOM 1579 C CA . ARG A 1 196 ? 12.475 -5.115 -17.149 1.00 94.38 196 ARG A CA 1
ATOM 1580 C C . ARG A 1 196 ? 13.741 -5.004 -16.302 1.00 94.38 196 ARG A C 1
ATOM 1582 O O . ARG A 1 196 ? 14.730 -5.652 -16.624 1.00 94.38 196 ARG A O 1
ATOM 1589 N N . ILE A 1 197 ? 13.710 -4.208 -15.231 1.00 94.81 197 ILE A N 1
ATOM 1590 C CA . ILE A 1 197 ? 14.825 -4.099 -14.278 1.00 94.81 197 ILE A CA 1
ATOM 1591 C C . ILE A 1 197 ? 15.047 -5.437 -13.563 1.00 94.81 197 ILE A C 1
ATOM 1593 O O . ILE A 1 197 ? 16.178 -5.916 -13.507 1.00 94.81 197 ILE A O 1
ATOM 1597 N N . LEU A 1 198 ? 13.973 -6.056 -13.065 1.00 96.31 198 LEU A N 1
ATOM 1598 C CA . LEU A 1 198 ? 14.032 -7.349 -12.381 1.00 96.31 198 LEU A CA 1
ATOM 1599 C C . LEU A 1 198 ? 14.499 -8.468 -13.323 1.00 96.31 198 LEU A C 1
ATOM 1601 O O . LEU A 1 198 ? 15.339 -9.270 -12.932 1.00 96.31 198 LEU A O 1
ATOM 1605 N N . ALA A 1 199 ? 14.031 -8.481 -14.576 1.00 95.31 199 ALA A N 1
ATOM 1606 C CA . ALA A 1 199 ? 14.471 -9.456 -15.575 1.00 95.31 199 ALA A CA 1
ATOM 1607 C C . ALA A 1 199 ? 15.956 -9.297 -15.926 1.00 95.31 199 ALA A C 1
ATOM 1609 O O . ALA A 1 199 ? 16.709 -10.265 -15.922 1.00 95.31 199 ALA A O 1
ATOM 1610 N N . ALA A 1 200 ? 16.415 -8.062 -16.150 1.00 93.62 200 ALA A N 1
ATOM 1611 C CA . ALA A 1 200 ? 17.830 -7.787 -16.400 1.00 93.62 200 ALA A CA 1
ATOM 1612 C C . ALA A 1 200 ? 18.734 -8.129 -15.199 1.00 93.62 200 ALA A C 1
ATOM 1614 O O . ALA A 1 200 ? 19.923 -8.376 -15.383 1.00 93.62 200 ALA A O 1
ATOM 1615 N N . SER A 1 201 ? 18.172 -8.155 -13.987 1.00 92.50 201 SER A N 1
ATOM 1616 C CA . SER A 1 201 ? 18.873 -8.546 -12.756 1.00 92.50 201 SER A CA 1
ATOM 1617 C C . SER A 1 201 ? 18.765 -10.046 -12.447 1.00 92.50 201 SER A C 1
ATOM 1619 O O . SER A 1 201 ? 19.351 -10.501 -11.469 1.00 92.50 201 SER A O 1
ATOM 1621 N N . GLY A 1 202 ? 18.030 -10.816 -13.260 1.00 92.12 202 GLY A N 1
ATOM 1622 C CA . GLY A 1 202 ? 17.817 -12.254 -13.072 1.00 92.12 202 GLY A CA 1
ATOM 1623 C C . GLY A 1 202 ? 16.814 -12.627 -11.974 1.00 92.12 202 GLY A C 1
ATOM 1624 O O . GLY A 1 202 ? 16.703 -13.802 -11.642 1.00 92.12 202 GLY A O 1
ATOM 1625 N N . THR A 1 203 ? 16.081 -11.661 -11.409 1.00 93.00 203 THR A N 1
ATOM 1626 C CA . THR A 1 203 ? 15.064 -11.909 -10.369 1.00 93.00 203 THR A CA 1
ATOM 1627 C C . THR A 1 203 ? 13.811 -12.578 -10.941 1.00 93.00 203 THR A C 1
ATOM 1629 O O . THR A 1 203 ? 13.159 -13.366 -10.265 1.00 93.00 203 THR A O 1
ATOM 1632 N N . ILE A 1 204 ? 13.467 -12.274 -12.193 1.00 93.44 204 ILE A N 1
ATOM 1633 C CA . ILE A 1 204 ? 12.368 -12.908 -12.934 1.00 93.44 204 ILE A CA 1
ATOM 1634 C C . ILE A 1 204 ? 12.862 -13.333 -14.316 1.00 93.44 204 ILE A C 1
ATOM 1636 O O . ILE A 1 204 ? 13.811 -12.750 -14.834 1.00 93.44 204 ILE A O 1
ATOM 1640 N N . GLU A 1 205 ? 12.209 -14.326 -14.921 1.00 88.12 205 GLU A N 1
ATOM 1641 C CA . GLU A 1 205 ? 12.626 -14.878 -16.218 1.00 88.12 205 GLU A CA 1
ATOM 1642 C C . GLU A 1 205 ? 12.498 -13.861 -17.360 1.00 88.12 205 GLU A C 1
ATOM 1644 O O . GLU A 1 205 ? 13.434 -13.664 -18.133 1.00 88.12 205 GLU A O 1
ATOM 1649 N N . GLU A 1 206 ? 11.351 -13.184 -17.456 1.00 90.25 206 GLU A N 1
ATOM 1650 C CA . GLU A 1 206 ? 11.075 -12.226 -18.524 1.00 90.25 206 GLU A CA 1
ATOM 1651 C C . GLU A 1 206 ? 10.249 -11.042 -18.006 1.00 90.25 206 GLU A C 1
ATOM 1653 O O . GLU A 1 206 ? 9.286 -11.198 -17.251 1.00 90.25 206 GLU A O 1
ATOM 1658 N N . GLY A 1 207 ? 10.626 -9.829 -18.414 1.00 89.56 207 GLY A N 1
ATOM 1659 C CA . GLY A 1 207 ? 9.830 -8.626 -18.178 1.00 89.56 207 GLY A CA 1
ATOM 1660 C C . GLY A 1 207 ? 8.701 -8.493 -19.202 1.00 89.56 207 GLY A C 1
ATOM 1661 O O . GLY A 1 207 ? 8.720 -9.125 -20.251 1.00 89.56 207 GLY A O 1
ATOM 1662 N N . PHE A 1 208 ? 7.735 -7.613 -18.950 1.00 89.56 208 PHE A N 1
ATOM 1663 C CA . PHE A 1 208 ? 6.667 -7.328 -19.911 1.00 89.56 208 PHE A CA 1
ATOM 1664 C C . PHE A 1 208 ? 6.702 -5.876 -20.389 1.00 89.56 208 PHE A C 1
ATOM 1666 O O . PHE A 1 208 ? 7.187 -4.967 -19.708 1.00 89.56 208 PHE A O 1
ATOM 1673 N N . ASP A 1 209 ? 6.134 -5.648 -21.571 1.00 81.81 209 ASP A N 1
ATOM 1674 C CA . ASP A 1 209 ? 5.908 -4.314 -22.117 1.00 81.81 209 ASP A CA 1
ATOM 1675 C C . ASP A 1 209 ? 4.403 -4.060 -22.274 1.00 81.81 209 ASP A C 1
ATOM 1677 O O . ASP A 1 209 ? 3.747 -4.570 -23.183 1.00 81.81 209 ASP A O 1
ATOM 1681 N N . TYR A 1 210 ? 3.853 -3.221 -21.392 1.00 69.81 210 TYR A N 1
ATOM 1682 C CA . TYR A 1 210 ? 2.444 -2.812 -21.429 1.00 69.81 210 TYR A CA 1
ATOM 1683 C C . TYR A 1 210 ? 2.066 -2.043 -22.707 1.00 69.81 210 TYR A C 1
ATOM 1685 O O . TYR A 1 210 ? 0.886 -1.955 -23.062 1.00 69.81 210 TYR A O 1
ATOM 1693 N N . ARG A 1 211 ? 3.049 -1.478 -23.422 1.00 65.69 211 ARG A N 1
ATOM 1694 C CA . ARG A 1 211 ? 2.810 -0.757 -24.677 1.00 65.69 211 ARG A CA 1
ATOM 1695 C C . ARG A 1 211 ? 2.548 -1.711 -25.827 1.00 65.69 211 ARG A C 1
ATOM 1697 O O . ARG A 1 211 ? 1.881 -1.296 -26.767 1.00 65.69 211 ARG A O 1
ATOM 1704 N N . ILE A 1 212 ? 3.010 -2.966 -25.769 1.00 56.75 212 ILE A N 1
ATOM 1705 C CA . ILE A 1 212 ? 2.744 -3.969 -26.816 1.00 56.75 212 ILE A CA 1
ATOM 1706 C C . ILE A 1 212 ? 1.239 -4.239 -26.917 1.00 56.75 212 ILE A C 1
ATOM 1708 O O . ILE A 1 212 ? 0.700 -4.236 -28.019 1.00 56.75 212 ILE A O 1
ATOM 1712 N N . THR A 1 213 ? 0.545 -4.342 -25.781 1.00 49.91 213 THR A N 1
ATOM 1713 C CA . THR A 1 213 ? -0.916 -4.519 -25.716 1.00 49.91 213 THR A CA 1
ATOM 1714 C C . THR A 1 213 ? -1.720 -3.293 -26.158 1.00 49.91 213 THR A C 1
ATOM 1716 O O . THR A 1 213 ? -2.865 -3.438 -26.572 1.00 49.91 213 THR A O 1
ATOM 1719 N N . GLN A 1 214 ? -1.137 -2.090 -26.110 1.00 47.34 214 GLN A N 1
ATOM 1720 C CA . GLN A 1 214 ? -1.770 -0.851 -26.586 1.00 47.34 214 GLN A CA 1
ATOM 1721 C C . GLN A 1 214 ? -1.268 -0.387 -27.953 1.00 47.34 214 GLN A C 1
ATOM 1723 O O . GLN A 1 214 ? -1.681 0.677 -28.432 1.00 47.34 214 GLN A O 1
ATOM 1728 N N . ARG A 1 215 ? -0.398 -1.153 -28.626 1.00 44.03 215 ARG A N 1
ATOM 1729 C CA . ARG A 1 215 ? -0.098 -0.844 -30.018 1.00 44.03 215 ARG A CA 1
ATOM 1730 C C . ARG A 1 215 ? -1.407 -0.978 -30.784 1.00 44.03 215 ARG A C 1
ATOM 1732 O O . ARG A 1 215 ? -1.883 -2.076 -31.035 1.00 44.03 215 ARG A O 1
ATOM 1739 N N . ARG A 1 216 ? -1.953 0.158 -31.228 1.00 47.06 216 ARG A N 1
ATOM 1740 C CA . ARG A 1 216 ? -3.047 0.196 -32.208 1.00 47.06 216 ARG A CA 1
ATOM 1741 C C . ARG A 1 216 ? -2.709 -0.591 -33.477 1.00 47.06 216 ARG A C 1
ATOM 1743 O O . ARG A 1 216 ? -3.602 -0.781 -34.290 1.00 47.06 216 ARG A O 1
ATOM 1750 N N . HIS A 1 217 ? -1.453 -0.989 -33.688 1.00 40.06 217 HIS A N 1
ATOM 1751 C CA . HIS A 1 217 ? -1.007 -1.755 -34.842 1.00 40.06 217 HIS A CA 1
ATOM 1752 C C . HIS A 1 217 ? -0.117 -2.935 -34.414 1.00 40.06 217 HIS A C 1
ATOM 1754 O O . HIS A 1 217 ? 0.820 -2.735 -33.634 1.00 40.06 217 HIS A O 1
ATOM 1760 N N . PRO A 1 218 ? -0.362 -4.153 -34.930 1.00 36.84 218 PRO A N 1
ATOM 1761 C CA . PRO A 1 218 ? 0.490 -5.307 -34.662 1.00 36.84 218 PRO A CA 1
ATOM 1762 C C . PRO A 1 218 ? 1.951 -5.026 -35.062 1.00 36.84 218 PRO A C 1
ATOM 1764 O O . PRO A 1 218 ? 2.204 -4.173 -35.916 1.00 36.84 218 PRO A O 1
ATOM 1767 N N . PRO A 1 219 ? 2.934 -5.744 -34.486 1.00 41.06 219 PRO A N 1
ATOM 1768 C CA . PRO A 1 219 ? 4.316 -5.735 -34.955 1.00 41.06 219 PRO A CA 1
ATOM 1769 C C . PRO A 1 219 ? 4.407 -6.473 -36.299 1.00 41.06 219 PRO A C 1
ATOM 1771 O O . PRO A 1 219 ? 4.969 -7.555 -36.407 1.00 41.06 219 PRO A O 1
ATOM 1774 N N . ARG A 1 220 ? 3.812 -5.896 -37.337 1.00 40.84 220 ARG A N 1
ATOM 1775 C CA . ARG A 1 220 ? 4.110 -6.198 -38.729 1.00 40.84 220 ARG A CA 1
ATOM 1776 C C . ARG A 1 220 ? 4.459 -4.871 -39.365 1.00 40.84 220 ARG A C 1
ATOM 1778 O O . ARG A 1 220 ? 3.628 -3.973 -39.395 1.00 40.84 220 ARG A O 1
ATOM 1785 N N . GLU A 1 221 ? 5.736 -4.758 -39.712 1.00 43.34 221 GLU A N 1
ATOM 1786 C CA . GLU A 1 221 ? 6.289 -3.875 -40.736 1.00 43.34 221 GLU A CA 1
ATOM 1787 C C . GLU A 1 221 ? 5.395 -2.683 -41.068 1.00 43.34 221 GLU A C 1
ATOM 1789 O O . GLU A 1 221 ? 4.504 -2.748 -41.913 1.00 43.34 221 GLU A O 1
ATOM 1794 N N . TYR A 1 222 ? 5.651 -1.567 -40.387 1.00 45.72 222 TYR A N 1
ATOM 1795 C CA . TYR A 1 222 ? 5.181 -0.274 -40.850 1.00 45.72 222 TYR A CA 1
ATOM 1796 C C . TYR A 1 222 ? 5.795 -0.079 -42.244 1.00 45.72 222 TYR A C 1
ATOM 1798 O O . TYR A 1 222 ? 6.941 0.360 -42.363 1.00 45.72 222 TYR A O 1
ATOM 1806 N N . ASN A 1 223 ? 5.057 -0.442 -43.299 1.00 53.31 223 ASN A N 1
ATOM 1807 C CA . ASN A 1 223 ? 5.334 -0.071 -44.682 1.00 53.31 223 ASN A CA 1
ATOM 1808 C C . ASN A 1 223 ? 5.098 1.437 -44.798 1.00 53.31 223 ASN A C 1
ATOM 1810 O O . ASN A 1 223 ? 4.182 1.916 -45.457 1.00 53.31 223 ASN A O 1
ATOM 1814 N N . ALA A 1 224 ? 5.971 2.191 -44.128 1.00 55.38 224 ALA A N 1
ATOM 1815 C CA . ALA A 1 224 ? 6.031 3.644 -44.002 1.00 55.38 224 ALA A CA 1
ATOM 1816 C C . ALA A 1 224 ? 6.077 4.376 -45.351 1.00 55.38 224 ALA A C 1
ATOM 1818 O O . ALA A 1 224 ? 6.129 5.600 -45.401 1.00 55.38 224 ALA A O 1
ATOM 1819 N N . THR A 1 225 ? 6.170 3.610 -46.432 1.00 58.66 225 THR A N 1
ATOM 1820 C CA . THR A 1 225 ? 6.375 4.035 -47.802 1.00 58.66 225 THR A CA 1
ATOM 1821 C C . THR A 1 225 ? 5.212 3.663 -48.719 1.00 58.66 225 THR A C 1
ATOM 1823 O O . THR A 1 225 ? 5.287 4.016 -49.887 1.00 58.66 225 THR A O 1
ATOM 1826 N N . ALA A 1 226 ? 4.185 2.941 -48.247 1.00 62.69 226 ALA A N 1
ATOM 1827 C CA . ALA A 1 226 ? 3.088 2.465 -49.099 1.00 62.69 226 ALA A CA 1
ATOM 1828 C C . ALA A 1 226 ? 2.235 3.620 -49.654 1.00 62.69 226 ALA A C 1
ATOM 1830 O O . ALA A 1 226 ? 2.001 3.674 -50.855 1.00 62.69 226 ALA A O 1
ATOM 1831 N N . ASP A 1 227 ? 1.886 4.589 -48.801 1.00 66.75 227 ASP A N 1
ATOM 1832 C CA . ASP A 1 227 ? 0.989 5.707 -49.148 1.00 66.75 227 ASP A CA 1
ATOM 1833 C C . ASP A 1 227 ? 1.720 7.055 -49.281 1.00 66.75 227 ASP A C 1
ATOM 1835 O O . ASP A 1 227 ? 1.128 8.122 -49.153 1.00 66.75 227 ASP A O 1
ATOM 1839 N N . VAL A 1 228 ? 3.041 7.036 -49.481 1.00 74.75 228 VAL A N 1
ATOM 1840 C 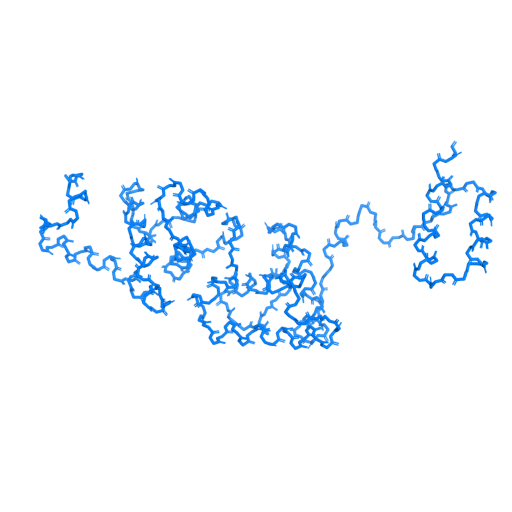CA . VAL A 1 228 ? 3.834 8.262 -49.649 1.00 74.75 228 VAL A CA 1
ATOM 1841 C C . VAL A 1 228 ? 4.095 8.490 -51.139 1.00 74.75 228 VAL A C 1
ATOM 1843 O O . VAL A 1 228 ? 4.656 7.600 -51.786 1.00 74.75 228 VAL A O 1
ATOM 1846 N N . PRO A 1 229 ? 3.801 9.682 -51.695 1.00 83.38 229 PRO A N 1
ATOM 1847 C CA . PRO A 1 229 ? 4.101 9.990 -53.089 1.00 83.38 229 PRO A CA 1
ATOM 1848 C C . PRO A 1 229 ? 5.561 9.680 -53.444 1.00 83.38 229 PRO A C 1
ATOM 1850 O O . PRO A 1 229 ? 6.491 10.091 -52.744 1.00 83.38 229 PRO A O 1
ATOM 1853 N N . THR A 1 230 ? 5.791 8.993 -54.566 1.00 79.44 230 THR A N 1
ATOM 1854 C CA . THR A 1 230 ? 7.122 8.486 -54.955 1.00 79.44 230 THR A CA 1
ATOM 1855 C C . THR A 1 230 ? 8.186 9.586 -54.993 1.00 79.44 230 THR A C 1
ATOM 1857 O O . THR A 1 230 ? 9.322 9.372 -54.569 1.00 79.44 230 THR A O 1
ATOM 1860 N N . LYS A 1 231 ? 7.816 10.798 -55.430 1.00 83.81 231 LYS A N 1
ATOM 1861 C CA . LYS A 1 231 ? 8.714 11.965 -55.430 1.00 83.81 231 LYS A CA 1
ATOM 1862 C C . LYS A 1 231 ? 9.134 12.377 -54.014 1.00 83.81 231 LYS A C 1
ATOM 1864 O O . LYS A 1 231 ? 10.301 12.688 -53.796 1.00 83.81 231 LYS A O 1
ATOM 1869 N N . TRP A 1 232 ? 8.221 12.334 -53.045 1.00 84.00 232 TRP A N 1
ATOM 1870 C CA . TRP A 1 232 ? 8.514 12.654 -51.645 1.00 84.00 232 TRP A CA 1
ATOM 1871 C C . TRP A 1 232 ? 9.391 11.585 -50.982 1.00 84.00 232 TRP A C 1
ATOM 1873 O O . TRP A 1 232 ? 10.314 11.911 -50.234 1.00 84.00 232 TRP A O 1
ATOM 1883 N N . LEU A 1 233 ? 9.186 10.307 -51.323 1.00 84.81 233 LEU A N 1
ATOM 1884 C CA . LEU A 1 233 ? 10.047 9.212 -50.862 1.00 84.81 233 LEU A CA 1
ATOM 1885 C C . LEU A 1 233 ? 11.502 9.379 -51.297 1.00 84.81 233 LEU A C 1
ATOM 1887 O O . LEU A 1 233 ? 12.408 9.108 -50.507 1.00 84.81 233 LEU A O 1
ATOM 1891 N N . VAL A 1 234 ? 11.740 9.831 -52.531 1.00 85.94 234 VAL A N 1
ATOM 1892 C CA . VAL A 1 234 ? 13.096 10.109 -53.029 1.00 85.94 234 VAL A CA 1
ATOM 1893 C C . VAL A 1 234 ? 13.763 11.208 -52.199 1.00 85.94 234 VAL A C 1
ATOM 1895 O O . VAL A 1 234 ? 14.912 11.045 -51.784 1.00 85.94 234 VAL A O 1
ATOM 1898 N N . TRP A 1 235 ? 13.036 12.282 -51.880 1.00 86.06 235 TRP A N 1
ATOM 1899 C CA . TRP A 1 235 ? 13.539 13.355 -51.018 1.00 86.06 235 TRP A CA 1
ATOM 1900 C C . TRP A 1 235 ? 13.828 12.888 -49.593 1.00 86.06 235 TRP A C 1
ATOM 1902 O O . TRP A 1 235 ? 14.899 13.190 -49.069 1.00 86.06 235 TRP A O 1
ATOM 1912 N N . CYS A 1 236 ? 12.939 12.086 -48.999 1.00 86.75 236 CYS A N 1
ATOM 1913 C CA . CYS A 1 236 ? 13.174 11.489 -47.687 1.00 86.75 236 CYS A CA 1
ATOM 1914 C C . CYS A 1 236 ? 14.453 10.641 -47.707 1.00 86.75 236 CYS A C 1
ATOM 1916 O O . CYS A 1 236 ? 15.341 10.855 -46.877 1.00 86.75 236 CYS A O 1
ATOM 1918 N N . LYS A 1 237 ? 14.578 9.707 -48.672 1.00 8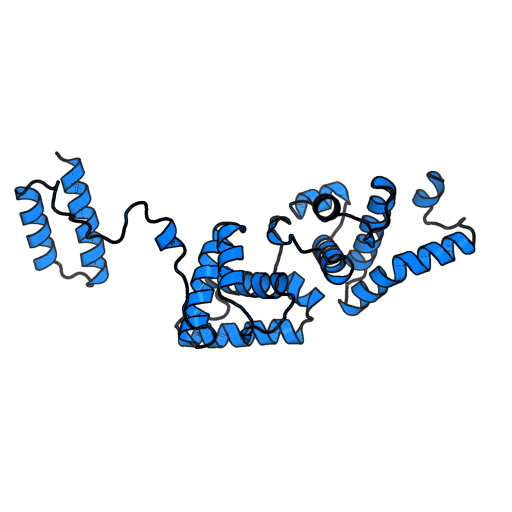7.31 237 LYS A N 1
ATOM 1919 C CA . LYS A 1 237 ? 15.753 8.822 -48.844 1.00 87.31 237 LYS A CA 1
ATOM 1920 C C . LYS A 1 237 ? 17.043 9.624 -48.961 1.00 87.31 237 LYS A C 1
ATOM 1922 O O . LYS A 1 237 ? 18.019 9.303 -48.285 1.00 87.31 237 LYS A O 1
ATOM 1927 N N . ARG A 1 238 ? 17.024 10.692 -49.760 1.00 88.06 238 ARG A N 1
ATOM 1928 C CA . ARG A 1 238 ? 18.164 11.593 -49.931 1.00 88.06 238 ARG A CA 1
ATOM 1929 C C . ARG A 1 238 ? 18.521 12.303 -48.629 1.00 88.06 238 ARG A C 1
ATOM 1931 O O . ARG A 1 238 ? 19.676 12.238 -48.232 1.00 88.06 238 ARG A O 1
ATOM 1938 N N . TRP A 1 239 ? 17.543 12.887 -47.934 1.00 91.81 239 TRP A N 1
ATOM 1939 C CA . TRP A 1 239 ? 17.762 13.529 -46.635 1.00 91.81 239 TRP A CA 1
ATOM 1940 C C . TRP A 1 239 ? 18.409 12.573 -45.628 1.00 91.81 239 TRP A C 1
ATOM 1942 O O . TRP A 1 239 ? 19.378 12.939 -44.970 1.00 91.81 239 TRP A O 1
ATOM 1952 N N . ARG A 1 240 ? 17.928 11.325 -45.547 1.00 87.38 240 ARG A N 1
ATOM 1953 C CA . ARG A 1 240 ? 18.486 10.306 -44.645 1.00 87.38 240 ARG A CA 1
ATOM 1954 C C . ARG A 1 240 ? 19.931 9.950 -44.983 1.00 87.38 240 ARG A C 1
ATOM 1956 O O . ARG A 1 240 ? 20.716 9.753 -44.065 1.00 87.38 240 ARG A O 1
ATOM 1963 N N . ALA A 1 241 ? 20.267 9.874 -46.269 1.00 86.75 241 ALA A N 1
ATOM 1964 C CA . ALA A 1 241 ? 21.623 9.589 -46.731 1.00 86.75 241 ALA A CA 1
ATOM 1965 C C . ALA A 1 241 ? 22.595 10.759 -46.500 1.00 86.75 241 ALA A C 1
ATOM 1967 O O . ALA A 1 241 ? 23.789 10.533 -46.341 1.00 86.75 241 ALA A O 1
ATOM 1968 N N . THR A 1 242 ? 22.098 12.000 -46.470 1.00 89.06 242 THR A N 1
ATOM 1969 C CA . THR A 1 242 ? 22.923 13.210 -46.315 1.00 89.06 242 THR A CA 1
ATOM 1970 C C . THR A 1 242 ? 22.897 13.807 -44.905 1.00 89.06 242 THR A C 1
ATOM 1972 O O . THR A 1 242 ? 23.526 14.835 -44.668 1.00 89.06 242 THR A O 1
ATOM 1975 N N . SER A 1 243 ? 22.138 13.227 -43.972 1.00 85.00 243 SER A N 1
ATOM 1976 C CA . SER A 1 243 ? 21.978 13.766 -42.619 1.00 85.00 243 SER A CA 1
ATOM 1977 C C . SER A 1 243 ? 23.188 13.447 -41.740 1.00 85.00 243 SER A C 1
ATOM 1979 O O . SER A 1 243 ? 23.606 12.299 -41.635 1.00 85.00 243 SER A O 1
ATOM 1981 N N . VAL A 1 244 ? 23.709 14.470 -41.061 1.00 89.62 244 VAL A N 1
ATOM 1982 C CA . VAL A 1 244 ? 24.837 14.382 -40.109 1.00 89.62 244 VAL A CA 1
ATOM 1983 C C . VAL A 1 244 ? 24.371 14.199 -38.656 1.00 89.62 244 VAL A C 1
ATOM 1985 O O . VAL A 1 244 ? 25.160 14.276 -37.716 1.00 89.62 244 VAL A O 1
ATOM 1988 N N . LEU A 1 245 ? 23.066 13.995 -38.451 1.00 84.81 245 LEU A N 1
ATOM 1989 C CA . LEU A 1 245 ? 22.485 13.806 -37.126 1.00 84.81 245 LEU A CA 1
ATOM 1990 C C . LEU A 1 245 ? 22.865 12.442 -36.529 1.00 84.81 245 LEU A C 1
ATOM 1992 O O . LEU A 1 245 ? 23.250 11.504 -37.223 1.00 84.81 245 LEU A O 1
ATOM 1996 N N . ARG A 1 246 ? 22.694 12.303 -35.211 1.00 72.56 246 ARG A N 1
ATOM 1997 C CA . ARG A 1 246 ? 22.866 11.010 -34.533 1.00 72.56 246 ARG A CA 1
ATOM 1998 C C . ARG A 1 246 ? 21.882 9.971 -35.102 1.00 72.56 246 ARG A C 1
ATOM 2000 O O . ARG A 1 246 ? 20.747 10.342 -35.411 1.00 72.56 246 ARG A O 1
ATOM 2007 N N . PRO A 1 247 ? 22.240 8.673 -35.168 1.00 70.06 247 PRO A N 1
ATOM 2008 C CA . PRO A 1 247 ? 21.400 7.640 -35.787 1.00 70.06 247 PRO A CA 1
ATOM 2009 C C . PRO A 1 247 ? 19.953 7.584 -35.267 1.00 70.06 247 PRO A C 1
ATOM 2011 O O . PRO A 1 247 ? 19.016 7.416 -36.048 1.00 70.06 247 PRO A O 1
ATOM 2014 N N . SER A 1 248 ? 19.745 7.798 -33.964 1.00 55.62 248 SER A N 1
ATOM 2015 C CA . SER A 1 248 ? 18.410 7.854 -33.350 1.00 55.62 248 SER A CA 1
ATOM 2016 C C . SER A 1 248 ? 17.593 9.074 -33.795 1.00 55.62 248 SER A C 1
ATOM 2018 O O . SER A 1 248 ? 16.388 8.969 -34.026 1.00 55.62 248 SER A O 1
ATOM 2020 N N . SER A 1 249 ? 18.242 10.224 -33.980 1.00 73.25 249 SER A N 1
ATOM 2021 C CA . SER A 1 249 ? 17.625 11.451 -34.492 1.00 73.25 249 SER A CA 1
ATOM 2022 C C . SER A 1 249 ? 17.304 11.352 -35.985 1.00 73.25 249 SER A C 1
ATOM 2024 O O . SER A 1 249 ? 16.254 11.833 -36.407 1.00 73.25 249 SER A O 1
ATOM 2026 N N . ILE A 1 250 ? 18.150 10.675 -36.773 1.00 79.00 250 ILE A N 1
ATOM 2027 C CA . ILE A 1 250 ? 17.869 10.362 -38.184 1.00 79.00 250 ILE A CA 1
ATOM 2028 C C . ILE A 1 250 ? 16.623 9.481 -38.287 1.00 79.00 250 ILE A C 1
ATOM 2030 O O . ILE A 1 250 ? 15.741 9.766 -39.093 1.00 79.00 250 ILE A O 1
ATOM 2034 N N . LEU A 1 251 ? 16.524 8.435 -37.460 1.00 75.19 251 LEU A N 1
ATOM 2035 C CA . LEU A 1 251 ? 15.380 7.525 -37.469 1.00 75.19 251 LEU A CA 1
ATOM 2036 C C . LEU A 1 251 ? 14.078 8.236 -37.072 1.00 75.19 251 LEU A C 1
ATOM 2038 O O . LEU A 1 251 ? 13.056 8.050 -37.725 1.00 75.19 251 LEU A O 1
ATOM 2042 N N . SER A 1 252 ? 14.119 9.083 -36.042 1.00 73.56 252 SER A N 1
ATOM 2043 C CA . SER A 1 252 ? 12.957 9.873 -35.621 1.00 73.56 252 SER A CA 1
ATOM 2044 C C . SER A 1 252 ? 12.516 10.865 -36.707 1.00 73.56 252 SER A C 1
ATOM 2046 O O . SER A 1 252 ? 11.356 10.858 -37.121 1.00 73.56 252 SER A O 1
ATOM 2048 N N . GLY A 1 253 ? 13.453 11.654 -37.250 1.00 80.62 253 GLY A N 1
ATOM 2049 C CA . GLY A 1 253 ? 13.166 12.615 -38.320 1.00 80.62 253 GLY A CA 1
ATOM 2050 C C . GLY A 1 253 ? 12.673 11.950 -39.607 1.00 80.62 253 GLY A C 1
ATOM 2051 O O . GLY A 1 253 ? 11.770 12.464 -40.259 1.00 80.62 253 GLY A O 1
ATOM 2052 N N . TRP A 1 254 ? 13.185 10.758 -39.924 1.00 81.00 254 TRP A N 1
ATOM 2053 C CA . TRP A 1 254 ? 12.732 9.942 -41.050 1.00 81.00 254 TRP A CA 1
ATOM 2054 C C . TRP A 1 254 ? 11.236 9.617 -40.974 1.00 81.00 254 TRP A C 1
ATOM 2056 O O . TRP A 1 254 ? 10.512 9.832 -41.944 1.00 81.00 254 TRP A O 1
ATOM 2066 N N . TYR A 1 255 ? 10.750 9.144 -39.824 1.00 79.81 255 TYR A N 1
ATOM 2067 C CA . TYR A 1 255 ? 9.330 8.820 -39.662 1.00 79.81 255 TYR A CA 1
ATOM 2068 C C . TYR A 1 255 ? 8.431 10.060 -39.675 1.00 79.81 255 TYR A C 1
ATOM 2070 O O . TYR A 1 255 ? 7.303 9.984 -40.161 1.00 79.81 255 TYR A O 1
ATOM 2078 N N . VAL A 1 256 ? 8.919 11.202 -39.181 1.00 80.44 256 VAL A N 1
ATOM 2079 C CA . VAL A 1 256 ? 8.189 12.477 -39.260 1.00 80.44 256 VAL A CA 1
ATOM 2080 C C . VAL A 1 256 ? 8.054 12.933 -40.713 1.00 80.44 256 VAL A C 1
ATOM 2082 O O . VAL A 1 256 ? 6.945 13.227 -41.151 1.00 80.44 256 VAL A O 1
ATOM 2085 N N . LEU A 1 257 ? 9.144 12.912 -41.486 1.00 82.69 257 LEU A N 1
ATOM 2086 C CA . LEU A 1 257 ? 9.128 13.291 -42.902 1.00 82.69 257 LEU A CA 1
ATOM 2087 C C . LEU A 1 257 ? 8.203 12.396 -43.731 1.00 82.69 257 LEU A C 1
ATOM 2089 O O . LEU A 1 257 ? 7.464 12.897 -44.576 1.00 82.69 257 LEU A O 1
ATOM 2093 N N . LEU A 1 258 ? 8.195 11.087 -43.471 1.00 81.88 258 LEU A N 1
ATOM 2094 C CA . LEU A 1 258 ? 7.281 10.167 -44.147 1.00 81.88 258 LEU A CA 1
ATOM 2095 C C . LEU A 1 258 ? 5.814 10.470 -43.827 1.00 81.88 258 LEU A C 1
ATOM 2097 O O . LEU A 1 258 ? 5.005 10.518 -44.749 1.00 81.88 258 LEU A O 1
ATOM 2101 N N . LYS A 1 259 ? 5.479 10.765 -42.563 1.00 75.94 259 LYS A N 1
ATOM 2102 C CA . LYS A 1 259 ? 4.121 11.181 -42.172 1.00 75.94 259 LYS A CA 1
ATOM 2103 C C . LYS A 1 259 ? 3.692 12.490 -42.833 1.00 75.94 259 LYS A C 1
ATOM 2105 O O . LYS A 1 259 ? 2.552 12.593 -43.266 1.00 75.94 259 LYS A O 1
ATOM 2110 N N . CYS A 1 260 ? 4.590 13.470 -42.959 1.00 77.38 260 CYS A N 1
ATOM 2111 C CA . CYS A 1 260 ? 4.294 14.705 -43.692 1.00 77.38 260 CYS A CA 1
ATOM 2112 C C . CYS A 1 260 ? 3.941 14.422 -45.158 1.00 77.38 260 CYS A C 1
ATOM 2114 O O . CYS A 1 260 ? 3.013 15.021 -45.683 1.00 77.38 260 CYS A O 1
ATOM 2116 N N . GLY A 1 261 ? 4.631 13.474 -45.797 1.00 71.19 261 GLY A N 1
ATOM 2117 C CA . GLY A 1 261 ? 4.344 13.079 -47.177 1.00 71.19 261 GLY A CA 1
ATOM 2118 C C . GLY A 1 261 ? 2.978 12.423 -47.375 1.00 71.19 261 GLY A C 1
ATOM 2119 O O . GLY A 1 261 ? 2.398 12.576 -48.442 1.00 71.19 261 GLY A O 1
ATOM 2120 N N . GLN A 1 262 ? 2.461 11.737 -46.353 1.00 67.94 262 GLN A N 1
ATOM 2121 C CA . GLN A 1 262 ? 1.123 11.124 -46.364 1.00 67.94 262 GLN A CA 1
ATOM 2122 C C . GLN A 1 262 ? -0.007 12.146 -46.177 1.00 67.94 262 GLN A C 1
ATOM 2124 O O . GLN A 1 262 ? -1.152 11.851 -46.484 1.00 67.94 262 GLN A O 1
ATOM 2129 N N . LEU A 1 263 ? 0.292 13.335 -45.643 1.00 61.12 263 LEU A N 1
ATOM 2130 C CA . LEU A 1 263 ? -0.693 14.398 -45.394 1.00 61.12 263 LEU A CA 1
ATOM 2131 C C . LEU A 1 263 ? -0.819 15.393 -46.559 1.00 61.12 263 LEU A C 1
ATOM 2133 O O . LEU A 1 263 ? -1.667 16.278 -46.512 1.00 61.12 263 LEU A O 1
ATOM 2137 N N . VAL A 1 264 ? 0.060 15.292 -47.559 1.00 58.88 264 VAL A N 1
ATOM 2138 C CA . VAL A 1 264 ? 0.153 16.218 -48.705 1.00 58.88 264 VAL A CA 1
ATOM 2139 C C . VAL A 1 264 ? -0.425 15.588 -49.989 1.00 58.88 264 VAL A C 1
ATOM 2141 O O . VAL A 1 264 ? -0.393 16.210 -51.049 1.00 58.88 264 VAL A O 1
ATOM 2144 N N . SER A 1 265 ? -0.965 14.366 -49.901 1.00 51.09 265 SER A N 1
ATOM 2145 C CA . SER A 1 265 ? -1.765 13.703 -50.946 1.00 51.09 265 SER A CA 1
ATOM 2146 C C . SER A 1 265 ? -3.250 13.999 -50.783 1.00 51.09 265 SER A C 1
ATOM 2148 O O . SER A 1 265 ? -3.892 14.295 -51.811 1.00 51.09 265 SER A O 1
#

Secondary structure (DSSP, 8-state):
--HHHHTTTTT--HHHHHHHHHHHHHHHHHHHHTT--HHHHHHHHHHHHHHHHHHTS-GGG--HHHHHHHH-SSHHHHHHHH---TTHHHHHHHHHHHHS----GGGS-S--HHHHHHHHT-HHHHHHHHHHHHHHHHHTTPPTT-GGGHHHHHHHHHHHHHHT---GGG--HHHHHHHHHHS-HHHHHHHHHHHHHHHHTTSSS----HHHHT-SS-SS---TTTTS-HHHHHHHHHHHHH--S-HHHHHHHHHHHHHHHHT--

Organism: NCBI:txid656447

Foldseek 3Di:
DVPCVVVPNPDDDPVVVVVVCVLCVLLQVLCVQLVPDPQLSVLLSVLQVVLCVVVVHRLLPDDLVSLLVSLDQDPVVNCVVRVGDDQNSLSSVLCCVPRRVRQVVLSSHDDQLLSNCCSNVNDPLSVVLLVVLQVLCVVVPHDPPPPLLVLLSSLQSQQCSNVVHSDSLPRDLVSLVVQLPRHDPSNNQNSQVNQCSCCVVVSYVHGDDPVCVVPPDHPDDPPLPPQFPPVLVVVLVVCLVPDPDDPVVSVVVSSVSSVVRNVVD

Radius of gyration: 26.36 Å; chains: 1; bounding box: 52×31×89 Å

Sequence (265 aa):
MVDHFQQGGKNWSPDIQKRLSRLLLPLRDTLTKMHAAKAPYNSSIHDIVLEMQRIRKTYWAWTQEEWLDVICNSEGEFRRRFGASGNCRQYVIALAWLLCGFERLEHCGIFYQYRLCLKVFGRQSTDFAVSQLDNMMQVLGYVPRDSRNNGIRNAMCMAMLLQRDAQLDHITVTTLQQIAATCPDSLREASATLSRILAASGTIEEGFDYRITQRRHPPREYNATADVPTKWLVWCKRWRATSVLRPSSILSGWYVLLKCGQLVS

pLDDT: mean 86.0, std 15.15, range [36.84, 98.38]